Protein AF-A0A0W0DN23-F1 (afdb_monomer)

Nearest PDB structures (foldseek):
  3nfg-assembly2_J  TM=9.792E-01  e=3.163E-21  Nakaseomyces glabratus
  3nff-assembly2_D  TM=9.747E-01  e=4.304E-16  Nakaseomyces glabratus
  4ym7-assembly2_BN  TM=8.766E-01  e=1.720E-12  Saccharomyces cerevisiae
  4ym7-assembly6_FN  TM=8.526E-01  e=1.101E-11  Saccharomyces cerevisiae

Solvent-accessible surface area (backbone atoms only — not comparable to full-atom values): 17771 Å² total; per-residue (Å²): 139,81,90,83,87,89,78,89,84,80,78,81,72,90,67,88,68,84,66,75,76,76,81,71,89,74,76,61,92,91,64,76,85,66,68,79,51,73,91,72,73,70,73,55,79,75,40,97,90,56,82,47,73,44,77,48,64,59,90,87,60,68,70,90,77,56,92,71,80,79,70,70,88,84,48,49,68,49,72,35,79,60,97,92,45,63,26,38,35,35,34,36,44,75,35,86,87,42,47,76,54,84,89,52,76,52,73,40,61,34,91,94,41,44,62,42,73,40,76,44,57,48,95,86,70,42,77,45,69,66,73,39,36,36,42,45,39,83,61,81,85,77,78,81,80,62,58,75,81,67,63,67,76,86,77,73,84,82,76,76,79,86,79,69,92,87,77,67,62,95,94,55,59,53,67,85,72,73,47,76,85,75,80,71,82,76,78,78,67,70,86,86,65,73,85,84,79,83,87,78,89,84,77,87,78,90,85,89,88,88,85,83,92,85,86,85,89,83,91,79,88,89,80,88,87,87,82,88,87,89,88,80,91,87,81,88,83,87,88,80,84,88,133

Radius of gyration: 44.04 Å; Cα contacts (8 Å, |Δi|>4): 173; chains: 1; bounding box: 102×61×115 Å

Secondary structure (DSSP, 8-state):
----------------------------TT------PPP--TTGGGSTT---EEEE--TTS-GGG-S-----SS-SEEEEEETTEEEEEEEGGGSTTTS--TT---EEEETTEEEEEEE-B-TTSPBP--SEEEEEEE---PPPP-HHHH----PPP-PPTT-------TT--TGGGT--S--PPPPPPGGGTSSSS--S-------------------------------------------

Organism: Candida glabrata (NCBI:txid5478)

InterPro domains:
  IPR013240 DNA-directed RNA polymerase I, subunit RPA34 [PF08208] (48-240)
  IPR053263 Eukaryotic RPA34 RNA polymerase subunit [PTHR28155] (17-243)

Structure (mmCIF, N/CA/C/O backbone):
data_AF-A0A0W0DN23-F1
#
_entry.id   AF-A0A0W0DN23-F1
#
loop_
_atom_site.group_PDB
_atom_site.id
_atom_site.type_symbol
_atom_site.label_atom_id
_atom_site.label_alt_id
_atom_site.label_comp_id
_atom_site.label_asym_id
_atom_site.label_entity_id
_atom_site.label_seq_id
_atom_site.pdbx_PDB_ins_code
_atom_site.Cartn_x
_atom_site.Cartn_y
_atom_site.Cartn_z
_atom_site.occupancy
_atom_site.B_iso_or_equiv
_atom_site.auth_seq_id
_atom_site.auth_comp_id
_atom_site.auth_asym_id
_atom_site.auth_atom_id
_atom_site.pdbx_PDB_model_num
ATOM 1 N N . MET A 1 1 ? -67.928 -40.188 7.749 1.00 35.06 1 MET A N 1
ATOM 2 C CA . MET A 1 1 ? -67.901 -39.024 6.829 1.00 35.06 1 MET A CA 1
ATOM 3 C C . MET A 1 1 ? -69.138 -38.188 7.136 1.00 35.06 1 MET A C 1
ATOM 5 O O . MET A 1 1 ? -70.151 -38.804 7.424 1.00 35.06 1 MET A O 1
ATOM 9 N N . SER A 1 2 ? -69.152 -36.856 7.158 1.00 41.12 2 SER A N 1
ATOM 10 C CA . SER A 1 2 ? -68.083 -35.838 7.094 1.00 41.12 2 SER A CA 1
ATOM 11 C C . SER A 1 2 ? -68.673 -34.513 7.612 1.00 41.12 2 SER A C 1
ATOM 13 O O . SER A 1 2 ? -69.850 -34.249 7.385 1.00 41.12 2 SER A O 1
ATOM 15 N N . LYS A 1 3 ? -67.884 -33.697 8.324 1.00 46.41 3 LYS A N 1
ATOM 16 C CA . LYS A 1 3 ? -68.331 -32.410 8.896 1.00 46.41 3 LYS A CA 1
ATOM 17 C C . LYS A 1 3 ? -68.536 -31.353 7.807 1.00 46.41 3 LYS A C 1
ATOM 19 O O . LYS A 1 3 ? -67.681 -31.250 6.932 1.00 46.41 3 LYS A O 1
ATOM 24 N N . ILE A 1 4 ? -69.552 -30.499 7.952 1.00 49.72 4 ILE A N 1
ATOM 25 C CA . ILE A 1 4 ? -69.574 -29.144 7.371 1.00 49.72 4 ILE A CA 1
ATOM 26 C C . ILE A 1 4 ? -70.213 -28.189 8.393 1.00 49.72 4 ILE A C 1
ATOM 28 O O . ILE A 1 4 ? -71.405 -27.911 8.328 1.00 49.72 4 ILE A O 1
ATOM 32 N N . ASP A 1 5 ? -69.408 -27.680 9.327 1.00 47.50 5 ASP A N 1
ATOM 33 C CA . ASP A 1 5 ? -69.749 -26.458 10.063 1.00 47.50 5 ASP A CA 1
ATOM 34 C C . ASP A 1 5 ? -69.286 -25.259 9.230 1.00 47.50 5 ASP A C 1
ATOM 36 O O . ASP A 1 5 ? -68.091 -25.082 8.985 1.00 47.50 5 ASP A O 1
ATOM 40 N N . ARG A 1 6 ? -70.234 -24.431 8.787 1.00 54.75 6 ARG A N 1
ATOM 41 C CA . ARG A 1 6 ? -69.970 -23.114 8.195 1.00 54.75 6 ARG A CA 1
ATOM 42 C C . ARG A 1 6 ? -70.429 -22.042 9.173 1.00 54.75 6 ARG A C 1
ATOM 44 O O . ARG A 1 6 ? -71.612 -21.738 9.202 1.00 54.75 6 ARG A O 1
ATOM 51 N N . LEU A 1 7 ? -69.489 -21.461 9.914 1.00 55.22 7 LEU A N 1
ATOM 52 C CA . LEU A 1 7 ? -69.597 -20.156 10.576 1.00 55.22 7 LEU A CA 1
ATOM 53 C C . LEU A 1 7 ? -68.170 -19.666 10.864 1.00 55.22 7 LEU A C 1
ATOM 55 O O . LEU A 1 7 ? -67.356 -20.402 11.423 1.00 55.22 7 LEU A O 1
ATOM 59 N N . SER A 1 8 ? -67.845 -18.455 10.416 1.00 54.03 8 SER A N 1
ATOM 60 C CA . SER A 1 8 ? -66.513 -17.856 10.530 1.00 54.03 8 SER A CA 1
ATOM 61 C C . SER A 1 8 ? -66.176 -17.503 11.983 1.00 54.03 8 SER A C 1
ATOM 63 O O . SER A 1 8 ? -66.991 -16.927 12.699 1.00 54.03 8 SER A O 1
ATOM 65 N N . LYS A 1 9 ? -64.951 -17.833 12.413 1.00 53.38 9 LYS A N 1
ATOM 66 C CA . LYS A 1 9 ? -64.391 -17.501 13.740 1.00 53.38 9 LYS A CA 1
ATOM 67 C C . LYS A 1 9 ? -63.264 -16.463 13.671 1.00 53.38 9 LYS A C 1
ATOM 69 O O . LYS A 1 9 ? -62.422 -16.402 14.560 1.00 53.38 9 LYS A O 1
ATOM 74 N N . GLU A 1 10 ? -63.241 -15.655 12.620 1.00 49.41 10 GLU A N 1
ATOM 75 C CA . GLU A 1 10 ? -62.288 -14.555 12.499 1.00 49.41 10 GLU A CA 1
ATOM 76 C C . GLU A 1 10 ? -62.898 -13.305 13.126 1.00 49.41 10 GLU A C 1
ATOM 78 O O . GLU A 1 10 ? -63.668 -12.567 12.515 1.00 49.41 10 GLU A O 1
ATOM 83 N N . TYR A 1 11 ? -62.568 -13.122 14.403 1.00 49.88 11 TYR A N 1
ATOM 84 C CA . TYR A 1 11 ? -62.718 -11.853 15.090 1.00 49.88 11 TYR A CA 1
ATOM 85 C C . TYR A 1 11 ? -61.663 -10.914 14.495 1.00 49.88 11 TYR A C 1
ATOM 87 O O . TYR A 1 11 ? -60.483 -11.018 14.834 1.00 49.88 11 TYR A O 1
ATOM 95 N N . VAL A 1 12 ? -62.067 -10.049 13.561 1.00 56.09 12 VAL A N 1
ATOM 96 C CA . VAL A 1 12 ? -61.194 -8.982 13.059 1.00 56.09 12 VAL A CA 1
ATOM 97 C C . VAL A 1 12 ? -61.067 -7.965 14.183 1.00 56.09 12 VAL A C 1
ATOM 99 O O . VAL A 1 12 ? -61.920 -7.105 14.375 1.00 56.09 12 VAL A O 1
ATOM 102 N N . SER A 1 13 ? -60.033 -8.147 14.998 1.00 42.28 13 SER A N 1
ATOM 103 C CA . SER A 1 13 ? -59.628 -7.145 15.966 1.00 42.28 13 SER A CA 1
ATOM 104 C C . SER A 1 13 ? -58.878 -6.072 15.192 1.00 42.28 13 SER A C 1
ATOM 106 O O . SER A 1 13 ? -57.704 -6.269 14.879 1.00 42.28 13 SER A O 1
ATOM 108 N N . ASP A 1 14 ? -59.543 -4.951 14.911 1.00 46.16 14 ASP A N 1
ATOM 109 C CA . ASP A 1 14 ? -58.887 -3.691 14.548 1.00 46.16 14 ASP A CA 1
ATOM 110 C C . ASP A 1 14 ? -58.107 -3.196 15.776 1.00 46.16 14 ASP A C 1
ATOM 112 O O . ASP A 1 14 ? -58.526 -2.318 16.527 1.00 46.16 14 ASP A O 1
ATOM 116 N N . SER A 1 15 ? -56.995 -3.877 16.048 1.00 46.56 15 SER A N 1
ATOM 117 C CA . SER A 1 15 ? -56.034 -3.496 17.063 1.00 46.56 15 SER A CA 1
ATOM 118 C C . SER A 1 15 ? -55.026 -2.588 16.385 1.00 46.56 15 SER A C 1
ATOM 120 O O . SER A 1 15 ? -54.074 -3.079 15.776 1.00 46.56 15 SER A O 1
ATOM 122 N N . ASP A 1 16 ? -55.221 -1.277 16.536 1.00 52.69 16 ASP A N 1
ATOM 123 C CA . ASP A 1 16 ? -54.142 -0.291 16.444 1.00 52.69 16 ASP A CA 1
ATOM 124 C C . ASP A 1 16 ? -53.122 -0.607 17.553 1.00 52.69 16 ASP A C 1
ATOM 126 O O . ASP A 1 16 ? -53.091 0.004 18.622 1.00 52.69 16 ASP A O 1
ATOM 130 N N . SER A 1 17 ? -52.321 -1.648 17.323 1.00 48.00 17 SER A N 1
ATOM 131 C CA . SER A 1 17 ? -51.094 -1.876 18.067 1.00 48.00 17 SER A CA 1
ATOM 132 C C . SER A 1 17 ? -50.043 -0.996 17.416 1.00 48.00 17 SER A C 1
ATOM 134 O O . SER A 1 17 ? -49.426 -1.381 16.421 1.00 48.00 17 SER A O 1
ATOM 136 N N . ASP A 1 18 ? -49.840 0.181 18.004 1.00 53.66 18 ASP A N 1
ATOM 137 C CA . ASP A 1 18 ? -48.632 0.997 17.849 1.00 53.66 18 ASP A CA 1
ATOM 138 C C . ASP A 1 18 ? -47.438 0.255 18.506 1.00 53.66 18 ASP A C 1
ATOM 140 O O . ASP A 1 18 ? -46.729 0.757 19.380 1.00 53.66 18 ASP A O 1
ATOM 144 N N . ASP A 1 19 ? -47.238 -1.009 18.112 1.00 53.78 19 ASP A N 1
ATOM 145 C CA . ASP A 1 19 ? -46.002 -1.742 18.319 1.00 53.78 19 ASP A CA 1
ATOM 146 C C . ASP A 1 19 ? -44.949 -1.011 17.490 1.00 53.78 19 ASP A C 1
ATOM 148 O O . ASP A 1 19 ? -44.773 -1.286 16.299 1.00 53.78 19 ASP A O 1
ATOM 152 N N . GLU A 1 20 ? -44.248 -0.064 18.123 1.00 61.12 20 GLU A N 1
ATOM 153 C CA . GLU A 1 20 ? -43.002 0.483 17.602 1.00 61.12 20 GLU A CA 1
ATOM 154 C C . GLU A 1 20 ? -42.119 -0.699 17.202 1.00 61.12 20 GLU A C 1
ATOM 156 O O . GLU A 1 20 ? -41.527 -1.382 18.044 1.00 61.12 20 GLU A O 1
ATOM 161 N N . VAL A 1 21 ? -42.052 -0.973 15.896 1.00 63.88 21 VAL A N 1
ATOM 162 C CA . VAL A 1 21 ? -41.294 -2.099 15.363 1.00 63.88 21 VAL A CA 1
ATOM 163 C C . VAL A 1 21 ? -39.820 -1.742 15.509 1.00 63.88 21 VAL A C 1
ATOM 165 O O . VAL A 1 21 ? -39.201 -1.210 14.588 1.00 63.88 21 VAL A O 1
ATOM 168 N N . VAL A 1 22 ? -39.259 -1.982 16.700 1.00 65.62 22 VAL A N 1
ATOM 169 C CA . VAL A 1 22 ? -37.866 -1.677 17.030 1.00 65.62 22 VAL A CA 1
ATOM 170 C C . VAL A 1 22 ? -36.998 -2.495 16.088 1.00 65.62 22 VAL A C 1
ATOM 172 O O . VAL A 1 22 ? -36.746 -3.682 16.317 1.00 65.62 22 VAL A O 1
ATOM 175 N N . ALA A 1 23 ? -36.581 -1.854 14.996 1.00 78.56 23 ALA A N 1
ATOM 176 C CA . ALA A 1 23 ? -35.893 -2.470 13.879 1.00 78.56 23 ALA A CA 1
ATOM 177 C C . ALA A 1 23 ? -34.512 -2.948 14.336 1.00 78.56 23 ALA A C 1
ATOM 179 O O . ALA A 1 23 ? -33.511 -2.231 14.282 1.00 78.56 23 ALA A O 1
ATOM 180 N N . LYS A 1 24 ? -34.464 -4.182 14.842 1.00 88.75 24 LYS A N 1
ATOM 181 C CA . LYS A 1 24 ? -33.229 -4.831 15.272 1.00 88.75 24 LYS A CA 1
ATOM 182 C C . LYS A 1 24 ? -32.345 -5.014 14.049 1.00 88.75 24 LYS A C 1
ATOM 184 O O . LYS A 1 24 ? -32.753 -5.657 13.085 1.00 88.75 24 LYS A O 1
ATOM 189 N N . TYR A 1 25 ? -31.130 -4.479 14.120 1.00 92.25 25 TYR A N 1
ATOM 190 C CA . TYR A 1 25 ? -30.123 -4.663 13.084 1.00 92.25 25 TYR A CA 1
ATOM 191 C C . TYR A 1 25 ? -29.949 -6.152 12.752 1.00 92.25 25 TYR A C 1
ATOM 193 O O . TYR A 1 25 ? -29.715 -6.971 13.644 1.00 92.25 25 TYR A O 1
ATOM 201 N N . GLN A 1 26 ? -30.039 -6.477 11.464 1.00 93.56 26 GLN A N 1
ATOM 202 C CA . GLN A 1 26 ? -29.704 -7.781 10.905 1.00 93.56 26 GLN A CA 1
ATOM 203 C C . GLN A 1 26 ? -28.636 -7.573 9.825 1.00 93.56 26 GLN A C 1
ATOM 205 O O . GLN A 1 26 ? -28.843 -6.744 8.934 1.00 93.56 26 GLN A O 1
ATOM 210 N N . PRO A 1 27 ? -27.492 -8.276 9.888 1.00 94.88 27 PRO A N 1
ATOM 211 C CA . PRO A 1 27 ? -26.519 -8.263 8.804 1.00 94.88 27 PRO A CA 1
ATOM 212 C C . PRO A 1 27 ? -27.039 -9.069 7.595 1.00 94.88 27 PRO A C 1
ATOM 214 O O . PRO A 1 27 ? -27.995 -9.838 7.734 1.00 94.88 27 PRO A O 1
ATOM 217 N N . PRO A 1 28 ? -26.403 -8.951 6.414 1.00 96.62 28 PRO A N 1
ATOM 218 C CA . PRO A 1 28 ? -26.633 -9.875 5.304 1.00 96.62 28 PRO A CA 1
ATOM 219 C C . PRO A 1 28 ? -26.383 -11.336 5.720 1.00 96.62 28 PRO A C 1
ATOM 221 O O . PRO A 1 28 ? -25.595 -11.609 6.626 1.00 96.62 28 PRO A O 1
ATOM 224 N N . SER A 1 29 ? -27.068 -12.283 5.075 1.00 95.62 29 SER A N 1
ATOM 225 C CA . SER A 1 29 ? -27.168 -13.681 5.532 1.00 95.62 29 SER A CA 1
ATOM 226 C C . SER A 1 29 ? -25.852 -14.469 5.523 1.00 95.62 29 SER A C 1
ATOM 228 O O . SER A 1 29 ? -25.727 -15.460 6.242 1.00 95.62 29 SER A O 1
ATOM 230 N N . ASP A 1 30 ? -24.877 -14.038 4.730 1.00 96.75 30 ASP A N 1
ATOM 231 C CA . ASP A 1 30 ? -23.526 -14.587 4.619 1.00 96.75 30 ASP A CA 1
ATOM 232 C C . ASP A 1 30 ? -22.528 -13.983 5.631 1.00 96.75 30 ASP A C 1
ATOM 234 O O . ASP A 1 30 ? -21.443 -14.532 5.841 1.00 96.75 30 ASP A O 1
ATOM 238 N N . TYR A 1 31 ? -22.898 -12.901 6.326 1.00 96.12 31 TYR A N 1
ATOM 239 C CA . TYR A 1 31 ? -22.049 -12.242 7.319 1.00 96.12 31 TYR A CA 1
ATOM 240 C C . TYR A 1 31 ? -22.242 -12.836 8.719 1.00 96.12 31 TYR A C 1
ATOM 242 O O . TYR A 1 31 ? -23.339 -12.876 9.275 1.00 96.12 31 TYR A O 1
ATOM 250 N N . LYS A 1 32 ? -21.131 -13.230 9.351 1.00 95.50 32 LYS A N 1
ATOM 251 C CA . LYS A 1 32 ? -21.107 -13.775 10.715 1.00 95.50 32 LYS A CA 1
ATOM 252 C C . LYS A 1 32 ? -20.402 -12.828 11.683 1.00 95.50 32 LYS A C 1
ATOM 254 O O . LYS A 1 32 ? -19.292 -12.373 11.427 1.00 95.50 32 LYS A O 1
ATOM 259 N N . GLN A 1 33 ? -21.017 -12.588 12.840 1.00 94.00 33 GLN A N 1
ATOM 260 C CA . GLN A 1 33 ? -20.447 -11.754 13.899 1.00 94.00 33 GLN A CA 1
ATOM 261 C C . GLN A 1 33 ? -19.152 -12.352 14.486 1.00 94.00 33 GLN A C 1
ATOM 263 O O . GLN A 1 33 ? -19.114 -13.512 14.908 1.00 94.00 33 GLN A O 1
ATOM 268 N N . CYS A 1 34 ? -18.105 -11.530 14.581 1.00 93.81 34 CYS A N 1
ATOM 269 C CA . CYS A 1 34 ? -16.818 -11.885 15.183 1.00 93.81 34 CYS A CA 1
ATOM 270 C C . CYS A 1 34 ? -16.891 -11.892 16.721 1.00 93.81 34 CYS A C 1
ATOM 272 O O . CYS A 1 34 ? -16.665 -10.873 17.367 1.00 93.81 34 CYS A O 1
ATOM 274 N N . LYS A 1 35 ? -17.174 -13.056 17.319 1.00 92.62 35 LYS A N 1
ATOM 275 C CA . LYS A 1 35 ? -17.359 -13.209 18.780 1.00 92.62 35 LYS A CA 1
ATOM 276 C C . LYS A 1 35 ? -16.073 -13.262 19.617 1.00 92.62 35 LYS A C 1
ATOM 278 O O . LYS A 1 35 ? -16.135 -13.207 20.842 1.00 92.62 35 LYS A O 1
ATOM 283 N N . HIS A 1 36 ? -14.917 -13.407 18.971 1.00 92.06 36 HIS A N 1
ATOM 284 C CA . HIS A 1 36 ? -13.629 -13.658 19.626 1.00 92.06 36 HIS A CA 1
ATOM 285 C C . HIS A 1 36 ? -12.569 -12.652 19.161 1.00 92.06 36 HIS A C 1
ATOM 287 O O . HIS A 1 36 ? -11.590 -13.014 18.507 1.00 92.06 36 HIS A O 1
ATOM 293 N N . LEU A 1 37 ? -12.774 -11.368 19.468 1.00 93.56 37 LEU A N 1
ATOM 294 C CA . LEU A 1 37 ? -11.790 -10.330 19.161 1.00 93.56 37 LEU A CA 1
ATOM 295 C C . LEU A 1 37 ? -10.568 -10.476 20.085 1.00 93.56 37 LEU A C 1
ATOM 297 O O . LEU A 1 37 ? -10.695 -10.447 21.313 1.00 93.56 37 LEU A O 1
ATOM 301 N N . LYS A 1 38 ? -9.376 -10.623 19.493 1.00 93.19 38 LYS A N 1
ATOM 302 C CA . LYS A 1 38 ? -8.098 -10.663 20.226 1.00 93.19 38 LYS A CA 1
ATOM 303 C C . LYS A 1 38 ? -7.844 -9.325 20.927 1.00 93.19 38 LYS A C 1
ATOM 305 O O . LYS A 1 38 ? -8.225 -8.278 20.417 1.00 93.19 38 LYS A O 1
ATOM 310 N N . SER A 1 39 ? -7.189 -9.347 22.086 1.00 91.62 39 SER A N 1
ATOM 311 C CA . SER A 1 39 ? -6.829 -8.138 22.837 1.00 91.62 39 SER A CA 1
ATOM 312 C C . SER A 1 39 ? -5.834 -7.248 22.084 1.00 91.62 39 SER A C 1
ATOM 314 O O . SER A 1 39 ? -4.876 -7.751 21.504 1.00 91.62 39 SER A O 1
ATOM 316 N N . PHE A 1 40 ? -6.022 -5.932 22.190 1.00 91.75 40 PHE A N 1
ATOM 317 C CA . PHE A 1 40 ? -5.067 -4.906 21.767 1.00 91.75 40 PHE A CA 1
ATOM 318 C C . PHE A 1 40 ? -4.565 -4.150 23.015 1.00 91.75 40 PHE A C 1
ATOM 320 O O . PHE A 1 40 ? -5.393 -3.851 23.880 1.00 91.75 40 PHE A O 1
ATOM 327 N N . PRO A 1 41 ? -3.261 -3.848 23.158 1.00 89.38 41 PRO A N 1
ATOM 328 C CA . PRO A 1 41 ? -2.698 -3.282 24.387 1.00 89.38 41 PRO A CA 1
ATOM 329 C C . PRO A 1 41 ? -2.943 -1.762 24.504 1.00 89.38 41 PRO A C 1
ATOM 331 O O . PRO A 1 41 ? -2.053 -0.938 24.315 1.00 89.38 41 PRO A O 1
ATOM 334 N N . VAL A 1 42 ? -4.174 -1.376 24.857 1.00 85.94 42 VAL A N 1
ATOM 335 C CA . VAL A 1 42 ? -4.642 0.031 24.932 1.00 85.94 42 VAL A CA 1
ATOM 336 C C . VAL A 1 42 ? -3.820 0.912 25.890 1.00 85.94 42 VAL A C 1
ATOM 338 O O . VAL A 1 42 ? -3.801 2.133 25.749 1.00 85.94 42 VAL A O 1
ATOM 341 N N . SER A 1 43 ? -3.157 0.319 26.885 1.00 84.75 43 SER A N 1
ATOM 342 C CA . SER A 1 43 ? -2.278 1.023 27.827 1.00 84.75 43 SER A CA 1
ATOM 343 C C . SER A 1 43 ? -1.022 1.590 27.167 1.00 84.75 43 SER A C 1
ATOM 345 O O . SER A 1 43 ? -0.568 2.662 27.554 1.00 84.75 43 SER A O 1
ATOM 347 N N . GLU A 1 44 ? -0.475 0.891 26.174 1.00 87.75 44 GLU A N 1
ATOM 348 C CA . GLU A 1 44 ? 0.785 1.249 25.514 1.00 87.75 44 GLU A CA 1
ATOM 349 C C . GLU A 1 44 ? 0.653 2.478 24.620 1.00 87.75 44 GLU A C 1
ATOM 351 O O . GLU A 1 44 ? 1.566 3.287 24.527 1.00 87.75 44 GLU A O 1
ATOM 356 N N . LEU A 1 45 ? -0.532 2.639 24.041 1.00 84.69 45 LEU A N 1
ATOM 357 C CA . LEU A 1 45 ? -0.921 3.724 23.149 1.00 84.69 45 LEU A CA 1
ATOM 358 C C . LEU A 1 45 ? -1.097 5.079 23.878 1.00 84.69 45 LEU A C 1
ATOM 360 O O . LEU A 1 45 ? -1.394 6.096 23.263 1.00 84.69 45 LEU A O 1
ATOM 364 N N . LYS A 1 46 ? -0.942 5.098 25.210 1.00 78.38 46 LYS A N 1
ATOM 365 C CA . LYS A 1 46 ? -1.065 6.289 26.072 1.00 78.38 46 LYS A CA 1
ATOM 366 C C . LYS A 1 46 ? 0.268 6.745 26.674 1.00 78.38 46 LYS A C 1
ATOM 368 O O . LYS A 1 46 ? 0.242 7.545 27.610 1.00 78.38 46 LYS A O 1
ATOM 373 N N . GLY A 1 47 ? 1.389 6.175 26.232 1.00 78.19 47 GLY A N 1
ATOM 374 C CA . GLY A 1 47 ? 2.729 6.534 26.690 1.00 78.19 47 GLY A CA 1
ATOM 375 C C . GLY A 1 47 ? 3.530 7.203 25.579 1.00 78.19 47 GLY A C 1
ATOM 376 O O . GLY A 1 47 ? 3.503 6.741 24.446 1.00 78.19 47 GLY A O 1
ATOM 377 N N . ASP A 1 48 ? 4.285 8.241 25.928 1.00 80.44 48 ASP A N 1
ATOM 378 C CA . ASP A 1 48 ? 4.964 9.127 24.967 1.00 80.44 48 ASP A CA 1
ATOM 379 C C . ASP A 1 48 ? 6.137 8.460 24.211 1.00 80.44 48 ASP A C 1
ATOM 381 O O . ASP A 1 48 ? 6.644 9.001 23.236 1.00 80.44 48 ASP A O 1
ATOM 385 N N . ASN A 1 49 ? 6.557 7.261 24.636 1.00 89.88 49 ASN A N 1
ATOM 386 C CA . ASN A 1 49 ? 7.665 6.493 24.049 1.00 89.88 49 ASN A CA 1
ATOM 387 C C . ASN A 1 49 ? 7.214 5.433 23.017 1.00 89.88 49 ASN A C 1
ATOM 389 O O . ASN A 1 49 ? 7.971 4.501 22.732 1.00 89.88 49 ASN A O 1
ATOM 393 N N . LYS A 1 50 ? 5.975 5.494 22.512 1.00 91.88 50 LYS A N 1
ATOM 394 C CA . LYS A 1 50 ? 5.445 4.537 21.526 1.00 91.88 50 LYS A CA 1
ATOM 395 C C . LYS A 1 50 ? 4.676 5.254 20.420 1.00 91.88 50 LYS A C 1
ATOM 397 O O . LYS A 1 50 ? 3.867 6.125 20.704 1.00 91.88 50 LYS A O 1
ATOM 402 N N . GLU A 1 51 ? 4.902 4.824 19.182 1.00 92.50 51 GLU A N 1
ATOM 403 C CA . GLU A 1 51 ? 4.203 5.316 17.991 1.00 92.50 51 GLU A CA 1
ATOM 404 C C . GLU A 1 51 ? 3.152 4.289 17.515 1.00 92.50 51 GLU A C 1
ATOM 406 O O . GLU A 1 51 ? 3.374 3.074 17.563 1.00 92.50 51 GLU A O 1
ATOM 411 N N . LEU A 1 52 ? 2.008 4.768 17.023 1.00 94.00 52 LEU A N 1
ATOM 412 C CA . LEU A 1 52 ? 0.959 3.988 16.370 1.00 94.00 52 LEU A CA 1
ATOM 413 C C . LEU A 1 52 ? 1.089 4.099 14.846 1.00 94.00 52 LEU A C 1
ATOM 415 O O . LEU A 1 52 ? 0.855 5.159 14.265 1.00 94.00 52 LEU A O 1
ATOM 419 N N . TRP A 1 53 ? 1.405 2.988 14.180 1.00 95.94 53 TRP A N 1
ATOM 420 C CA . TRP A 1 53 ? 1.588 2.954 12.725 1.00 95.94 53 TRP A CA 1
ATOM 421 C C . TRP A 1 53 ? 0.417 2.294 11.991 1.00 95.94 53 TRP A C 1
ATOM 423 O O . TRP A 1 53 ? -0.150 1.303 12.456 1.00 95.94 53 TRP A O 1
ATOM 433 N N . LEU A 1 54 ? 0.116 2.796 10.792 1.00 96.50 54 LEU A N 1
ATOM 434 C CA . LEU A 1 54 ? -0.755 2.145 9.812 1.00 96.50 54 LEU A CA 1
ATOM 435 C C . LEU A 1 54 ? 0.060 1.763 8.573 1.00 96.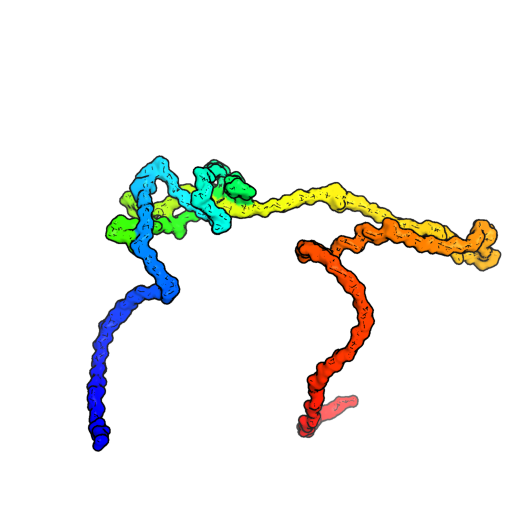50 54 LEU A C 1
ATOM 437 O O . LEU A 1 54 ? 0.656 2.625 7.932 1.00 96.50 54 LEU A O 1
ATOM 441 N N . LEU A 1 55 ? 0.064 0.479 8.212 1.00 96.00 55 LEU A N 1
ATOM 442 C CA . LEU A 1 55 ? 0.784 -0.021 7.042 1.00 96.00 55 LEU A CA 1
ATOM 443 C C . LEU A 1 55 ? -0.199 -0.585 6.014 1.00 96.00 55 LEU A C 1
ATOM 445 O O . LEU A 1 55 ? -0.873 -1.585 6.262 1.00 96.00 55 LEU A O 1
ATOM 449 N N . LYS A 1 56 ? -0.244 0.029 4.831 1.00 96.25 56 LYS A N 1
ATOM 450 C CA . LYS A 1 56 ? -0.878 -0.539 3.639 1.00 96.25 56 LYS A CA 1
ATOM 451 C C . LYS A 1 56 ? 0.154 -1.405 2.923 1.00 96.25 56 LYS A C 1
ATOM 453 O O . LYS A 1 56 ? 1.152 -0.885 2.431 1.00 96.25 56 LYS A O 1
ATOM 458 N N . VAL A 1 57 ? -0.089 -2.712 2.860 1.00 94.62 57 VAL A N 1
ATOM 459 C CA . VAL A 1 57 ? 0.849 -3.704 2.305 1.00 94.62 57 VAL A CA 1
ATOM 460 C C . VAL A 1 57 ? 0.150 -4.544 1.225 1.00 94.62 57 VAL A C 1
ATOM 462 O O . VAL A 1 57 ? -1.043 -4.825 1.375 1.00 94.62 57 VAL A O 1
ATOM 465 N N . PRO A 1 58 ? 0.831 -4.951 0.134 1.00 93.94 58 PRO A N 1
ATOM 466 C CA . PRO A 1 58 ? 0.252 -5.848 -0.863 1.00 93.94 58 PRO A CA 1
ATOM 467 C C . PRO A 1 58 ? -0.161 -7.196 -0.252 1.00 93.94 58 PRO A C 1
ATOM 469 O O . PRO A 1 58 ? 0.602 -7.822 0.481 1.00 93.94 58 PRO A O 1
ATOM 472 N N . ALA A 1 59 ? -1.362 -7.674 -0.590 1.00 92.94 59 ALA A N 1
ATOM 473 C CA . ALA A 1 59 ? -1.950 -8.889 -0.009 1.00 92.94 59 ALA A CA 1
ATOM 474 C C . ALA A 1 59 ? -1.222 -10.200 -0.382 1.00 92.94 59 ALA A C 1
ATOM 476 O O . ALA A 1 59 ? -1.556 -11.259 0.141 1.00 92.94 59 ALA A O 1
ATOM 477 N N . ASN A 1 60 ? -0.246 -10.141 -1.293 1.00 90.12 60 ASN A N 1
ATOM 478 C CA . ASN A 1 60 ? 0.602 -11.267 -1.684 1.00 90.12 60 ASN A CA 1
ATOM 479 C C . ASN A 1 60 ? 1.867 -11.416 -0.809 1.00 90.12 60 ASN A C 1
ATOM 481 O O . ASN A 1 60 ? 2.645 -12.340 -1.045 1.00 90.12 60 ASN A O 1
ATOM 485 N N . ILE A 1 61 ? 2.079 -10.536 0.179 1.00 90.06 61 ILE A N 1
ATOM 486 C CA . ILE A 1 61 ? 3.170 -10.630 1.158 1.00 90.06 61 ILE A CA 1
ATOM 487 C C . ILE A 1 61 ? 2.653 -11.304 2.434 1.00 90.06 61 ILE A C 1
ATOM 489 O O . ILE A 1 61 ? 1.754 -10.788 3.099 1.00 90.06 61 ILE A O 1
ATOM 493 N N . ASP A 1 62 ? 3.255 -12.432 2.815 1.00 90.94 62 ASP A N 1
ATOM 494 C CA . ASP A 1 62 ? 2.974 -13.075 4.101 1.00 90.94 62 ASP A CA 1
ATOM 495 C C . ASP A 1 62 ? 3.739 -12.378 5.237 1.00 90.94 62 ASP A C 1
ATOM 497 O O . ASP A 1 62 ? 4.937 -12.589 5.445 1.00 90.94 62 ASP A O 1
ATOM 501 N N . ILE A 1 63 ? 3.019 -11.553 5.998 1.00 92.00 63 ILE A N 1
ATOM 502 C CA . ILE A 1 63 ? 3.559 -10.811 7.144 1.00 92.00 63 ILE A CA 1
ATOM 503 C C . ILE A 1 63 ? 4.045 -11.748 8.263 1.00 92.00 63 ILE A C 1
ATOM 505 O O . ILE A 1 63 ? 4.930 -11.373 9.026 1.00 92.00 63 ILE A O 1
ATOM 509 N N . SER A 1 64 ? 3.521 -12.976 8.362 1.00 91.94 64 SER A N 1
ATOM 510 C CA . SER A 1 64 ? 3.890 -13.909 9.436 1.00 91.94 64 SER A CA 1
ATOM 511 C C . SER A 1 64 ? 5.298 -14.499 9.287 1.00 91.94 64 SER A C 1
ATOM 513 O O . SER A 1 64 ? 5.886 -14.930 10.277 1.00 91.94 64 SER A O 1
ATOM 515 N N . GLN A 1 65 ? 5.858 -14.478 8.072 1.00 90.75 65 GLN A N 1
ATOM 516 C CA . GLN A 1 65 ? 7.207 -14.973 7.771 1.00 90.75 65 GLN A CA 1
ATOM 517 C C . GLN A 1 65 ? 8.285 -13.881 7.898 1.00 90.75 65 GLN A C 1
ATOM 519 O O . GLN A 1 65 ? 9.481 -14.181 7.898 1.00 90.75 65 GLN A O 1
ATOM 524 N N . LEU A 1 66 ? 7.888 -12.609 8.013 1.00 88.56 66 LEU A N 1
ATOM 525 C CA . LEU A 1 66 ? 8.810 -11.478 8.092 1.00 88.56 66 LEU A CA 1
ATOM 526 C C . LEU A 1 66 ? 9.370 -11.315 9.511 1.00 88.56 66 LEU A C 1
ATOM 528 O O . LEU A 1 66 ? 8.669 -10.931 10.443 1.00 88.56 66 LEU A O 1
ATOM 532 N N . LYS A 1 67 ? 10.677 -11.558 9.664 1.00 89.50 67 LYS A N 1
ATOM 533 C CA . LYS A 1 67 ? 11.406 -11.357 10.930 1.00 89.50 67 LYS A CA 1
ATOM 534 C C . LYS A 1 67 ? 11.689 -9.880 11.243 1.00 89.50 67 LYS A C 1
ATOM 536 O O . LYS A 1 67 ? 11.871 -9.522 12.403 1.00 89.50 67 LYS A O 1
ATOM 541 N N . SER A 1 68 ? 11.771 -9.037 10.218 1.00 89.31 68 SER A N 1
ATOM 542 C CA . SER A 1 68 ? 12.161 -7.629 10.320 1.00 89.31 68 SER A CA 1
ATOM 543 C C . SER A 1 68 ? 11.478 -6.799 9.241 1.00 89.31 68 SER A C 1
ATOM 545 O O . SER A 1 68 ? 11.333 -7.262 8.111 1.00 89.31 68 SER A O 1
ATOM 547 N N . LEU A 1 69 ? 11.138 -5.556 9.577 1.00 90.19 69 LEU A N 1
ATOM 548 C CA . LEU A 1 69 ? 10.675 -4.534 8.641 1.00 90.19 69 LEU A CA 1
ATOM 549 C C . LEU A 1 69 ? 11.735 -3.420 8.593 1.00 90.19 69 LEU A C 1
ATOM 551 O O . LEU A 1 69 ? 11.689 -2.523 9.434 1.00 90.19 69 LEU A O 1
ATOM 555 N N . PRO A 1 70 ? 12.725 -3.491 7.681 1.00 89.69 70 PRO A N 1
ATOM 556 C CA . PRO A 1 70 ? 13.774 -2.481 7.562 1.00 89.69 70 PRO A CA 1
ATOM 557 C C . PRO A 1 70 ? 13.233 -1.252 6.817 1.00 89.69 70 PRO A C 1
ATOM 559 O O . PRO A 1 70 ? 13.562 -1.008 5.660 1.00 89.69 70 PRO A O 1
ATOM 562 N N . LEU A 1 71 ? 12.334 -0.520 7.477 1.00 91.00 71 LEU A N 1
ATOM 563 C CA . LEU A 1 71 ? 11.781 0.737 6.985 1.00 91.00 71 LEU A CA 1
ATOM 564 C C . LEU A 1 71 ? 12.695 1.892 7.397 1.00 91.00 71 LEU A C 1
ATOM 566 O O . LEU A 1 71 ? 13.060 2.010 8.565 1.00 91.00 71 LEU A O 1
ATOM 570 N N . ASP A 1 72 ? 13.024 2.750 6.438 1.00 90.94 72 ASP A N 1
ATOM 571 C CA . ASP A 1 72 ? 13.586 4.069 6.711 1.00 90.94 72 ASP A CA 1
ATOM 572 C C . ASP A 1 72 ? 12.450 4.981 7.206 1.00 90.94 72 ASP A C 1
ATOM 574 O O . ASP A 1 72 ? 11.458 5.172 6.499 1.00 90.94 72 ASP A O 1
ATOM 578 N N . THR A 1 73 ? 12.565 5.472 8.442 1.00 90.12 73 THR A N 1
ATOM 579 C CA . THR A 1 73 ? 11.567 6.329 9.107 1.00 90.12 73 THR A CA 1
ATOM 580 C C . THR A 1 73 ? 11.720 7.810 8.778 1.00 90.12 73 THR A C 1
ATOM 582 O O . THR A 1 73 ? 10.822 8.601 9.082 1.00 90.12 73 THR A O 1
ATOM 585 N N . ASP A 1 74 ? 12.849 8.197 8.193 1.00 89.75 74 ASP A N 1
ATOM 586 C CA . ASP A 1 74 ? 13.209 9.593 7.965 1.00 89.75 74 ASP A CA 1
ATOM 587 C C . ASP A 1 74 ? 13.011 9.948 6.481 1.00 89.75 74 ASP A C 1
ATOM 589 O O . ASP A 1 74 ? 12.602 11.062 6.138 1.00 89.75 74 ASP A O 1
ATOM 593 N N . ALA A 1 75 ? 13.201 8.975 5.584 1.00 90.06 75 ALA A N 1
ATOM 594 C CA . ALA A 1 75 ? 12.871 9.104 4.171 1.00 90.06 75 ALA A CA 1
ATOM 595 C C . ALA A 1 75 ? 11.353 9.122 3.910 1.00 90.06 75 ALA A C 1
ATOM 597 O O . ALA A 1 75 ? 10.605 8.221 4.283 1.00 90.06 75 ALA A O 1
ATOM 598 N N . THR A 1 76 ? 10.897 10.116 3.142 1.00 90.88 76 THR A N 1
ATOM 599 C CA . THR A 1 76 ? 9.506 10.158 2.644 1.00 90.88 76 THR A CA 1
ATOM 600 C C . THR A 1 76 ? 9.245 9.092 1.578 1.00 90.88 76 THR A C 1
ATOM 602 O O . THR A 1 76 ? 8.156 8.524 1.531 1.00 90.88 76 THR A O 1
ATOM 605 N N . VAL A 1 77 ? 10.238 8.809 0.730 1.00 91.94 77 VAL A N 1
ATOM 606 C CA . VAL A 1 77 ? 10.196 7.761 -0.298 1.00 91.94 77 VAL A CA 1
ATOM 607 C C . VAL A 1 77 ? 11.449 6.910 -0.157 1.00 91.94 77 VAL A C 1
ATOM 609 O O . VAL A 1 77 ? 12.558 7.436 -0.223 1.00 91.94 77 VAL A O 1
ATOM 612 N N . SER A 1 78 ? 11.274 5.605 0.018 1.00 93.25 78 SER A N 1
ATOM 613 C CA . SER A 1 78 ? 12.365 4.640 0.162 1.00 93.25 78 SER A CA 1
ATOM 614 C C . SER A 1 78 ? 12.010 3.307 -0.506 1.00 93.25 78 SER A C 1
ATOM 616 O O . SER A 1 78 ? 10.927 3.137 -1.072 1.00 93.25 78 SER A O 1
ATOM 618 N N . THR A 1 79 ? 12.937 2.353 -0.486 1.00 92.12 79 THR A N 1
ATOM 619 C CA . THR A 1 79 ? 12.716 0.990 -0.986 1.00 92.12 79 THR A CA 1
ATOM 620 C C . THR A 1 79 ? 13.011 -0.018 0.109 1.00 92.12 79 THR A C 1
ATOM 622 O O . THR A 1 79 ? 14.044 0.087 0.766 1.00 92.12 79 THR A O 1
ATOM 625 N N . VAL A 1 80 ? 12.146 -1.019 0.261 1.00 92.69 80 VAL A N 1
ATOM 626 C CA . VAL A 1 80 ? 12.306 -2.107 1.230 1.00 92.69 80 VAL A CA 1
ATOM 627 C C . VAL A 1 80 ? 12.398 -3.449 0.506 1.00 92.69 80 VAL A C 1
ATOM 629 O O . VAL A 1 80 ? 11.588 -3.749 -0.375 1.00 92.69 80 VAL A O 1
ATOM 632 N N . GLU A 1 81 ? 13.376 -4.268 0.886 1.00 90.00 81 GLU A N 1
ATOM 633 C CA . GLU A 1 81 ? 13.455 -5.663 0.456 1.00 90.00 81 GLU A CA 1
ATOM 634 C C . GLU A 1 81 ? 12.667 -6.536 1.442 1.00 90.00 81 GLU A C 1
ATOM 636 O O . GLU A 1 81 ? 12.959 -6.568 2.639 1.00 90.00 81 GLU A O 1
ATOM 641 N N . LEU A 1 82 ? 11.640 -7.232 0.947 1.00 86.69 82 LEU A N 1
ATOM 642 C CA . LEU A 1 82 ? 10.810 -8.141 1.741 1.00 86.69 82 LEU A CA 1
ATOM 643 C C . LEU A 1 82 ? 10.833 -9.524 1.079 1.00 86.69 82 LEU A C 1
ATOM 645 O O . LEU A 1 82 ? 10.272 -9.740 0.001 1.00 86.69 82 LEU A O 1
ATOM 649 N N . GLY A 1 83 ? 11.522 -10.470 1.720 1.00 83.50 83 GLY A N 1
ATOM 650 C CA . GLY A 1 83 ? 11.761 -11.809 1.180 1.00 83.50 83 GLY A CA 1
ATOM 651 C C . GLY A 1 83 ? 12.803 -11.801 0.058 1.00 83.50 83 GLY A C 1
ATOM 652 O O . GLY A 1 83 ? 13.996 -11.858 0.326 1.00 83.50 83 GLY A O 1
ATOM 653 N N . SER A 1 84 ? 12.350 -11.774 -1.197 1.00 83.88 84 SER A N 1
ATOM 654 C CA . SER A 1 84 ? 13.216 -11.747 -2.397 1.00 83.88 84 SER A CA 1
ATOM 655 C C . SER A 1 84 ? 12.712 -10.756 -3.452 1.00 83.88 84 SER A C 1
ATOM 657 O O . SER A 1 84 ? 12.957 -10.914 -4.649 1.00 83.88 84 SER A O 1
ATOM 659 N N . LYS A 1 85 ? 11.922 -9.769 -3.020 1.00 87.88 85 LYS A N 1
ATOM 660 C CA . LYS A 1 85 ? 11.328 -8.732 -3.863 1.00 87.88 85 LYS A CA 1
ATOM 661 C C . LYS A 1 85 ? 11.569 -7.366 -3.232 1.00 87.88 85 LYS A C 1
ATOM 663 O O . LYS A 1 85 ? 11.461 -7.213 -2.016 1.00 87.88 85 LYS A O 1
ATOM 668 N N . ASN A 1 86 ? 11.823 -6.381 -4.086 1.00 90.88 86 ASN A N 1
ATOM 669 C CA . ASN A 1 86 ? 11.878 -4.978 -3.701 1.00 90.88 86 ASN A CA 1
ATOM 670 C C . ASN A 1 86 ? 10.497 -4.335 -3.843 1.00 90.88 86 ASN A C 1
ATOM 672 O O . ASN A 1 86 ? 9.779 -4.576 -4.817 1.00 90.88 86 ASN A O 1
ATOM 676 N N . PHE A 1 87 ? 10.153 -3.505 -2.866 1.00 93.31 87 PHE A N 1
ATOM 677 C CA . PHE A 1 87 ? 8.917 -2.738 -2.807 1.00 93.31 87 PHE A CA 1
ATOM 678 C C . PHE A 1 87 ? 9.247 -1.263 -2.571 1.00 93.31 87 PHE A C 1
ATOM 680 O O . PHE A 1 87 ? 10.177 -0.940 -1.833 1.00 93.31 87 PHE A O 1
ATOM 687 N N . ASN A 1 88 ? 8.475 -0.363 -3.175 1.00 94.00 88 ASN A N 1
ATOM 688 C CA . ASN A 1 88 ? 8.531 1.063 -2.869 1.00 94.00 88 ASN A CA 1
ATOM 689 C C . ASN A 1 88 ? 7.753 1.322 -1.578 1.00 94.00 88 ASN A C 1
ATOM 691 O O . ASN A 1 88 ? 6.626 0.842 -1.432 1.00 94.00 88 ASN A O 1
ATOM 695 N N . VAL A 1 89 ? 8.326 2.125 -0.690 1.00 95.69 89 VAL A N 1
ATOM 696 C CA . VAL A 1 89 ? 7.695 2.622 0.532 1.00 95.69 89 VAL A CA 1
ATOM 697 C C . VAL A 1 89 ? 7.489 4.125 0.395 1.00 95.69 89 VAL A C 1
ATOM 699 O O . VAL A 1 89 ? 8.404 4.858 0.027 1.00 95.69 89 VAL A O 1
ATOM 702 N N . LEU A 1 90 ? 6.280 4.580 0.708 1.00 95.19 90 LEU A N 1
ATOM 703 C CA . LEU A 1 90 ? 5.925 5.989 0.840 1.00 95.19 90 LEU A CA 1
ATOM 704 C C . LEU A 1 90 ? 5.448 6.237 2.275 1.00 95.19 90 LEU A C 1
ATOM 706 O O . LEU A 1 90 ? 4.461 5.626 2.689 1.00 95.19 90 LEU A O 1
ATOM 710 N N . GLN A 1 91 ? 6.104 7.134 3.015 1.00 95.12 91 GLN A N 1
ATOM 711 C CA . GLN A 1 91 ? 5.593 7.641 4.292 1.00 95.12 91 GLN A CA 1
ATOM 712 C C . GLN A 1 91 ? 4.566 8.743 3.998 1.00 95.12 91 GLN A C 1
ATOM 714 O O . GLN A 1 91 ? 4.911 9.900 3.763 1.00 95.12 91 GLN A O 1
ATOM 719 N N . ASN A 1 92 ? 3.286 8.369 3.977 1.00 91.75 92 ASN A N 1
ATOM 720 C CA . ASN A 1 92 ? 2.170 9.252 3.642 1.00 91.75 92 ASN A CA 1
ATOM 721 C C . ASN A 1 92 ? 2.077 10.462 4.583 1.00 91.75 92 ASN A C 1
ATOM 723 O O . ASN A 1 92 ? 1.793 11.556 4.113 1.00 91.75 92 ASN A O 1
ATOM 727 N N . THR A 1 93 ? 2.384 10.300 5.874 1.00 90.06 93 THR A N 1
ATOM 728 C CA . THR A 1 93 ? 2.352 11.403 6.853 1.00 90.06 93 THR A CA 1
ATOM 729 C C . THR A 1 93 ? 3.374 12.510 6.577 1.00 90.06 93 THR A C 1
ATOM 731 O O . THR A 1 93 ? 3.171 13.636 7.023 1.00 90.06 93 THR A O 1
ATOM 734 N N . SER A 1 94 ? 4.438 12.229 5.813 1.00 87.75 94 SER A N 1
ATOM 735 C CA . SER A 1 94 ? 5.415 13.239 5.378 1.00 87.75 94 SER A CA 1
ATOM 736 C C . SER A 1 94 ? 5.009 13.977 4.097 1.00 87.75 94 SER A C 1
ATOM 738 O O . SER A 1 94 ? 5.688 14.927 3.706 1.00 87.75 94 SER A O 1
ATOM 740 N N . THR A 1 95 ? 3.937 13.565 3.409 1.00 87.62 95 THR A N 1
ATOM 741 C CA . THR A 1 95 ? 3.441 14.284 2.227 1.00 87.62 95 THR A CA 1
ATOM 742 C C . THR A 1 95 ? 2.415 15.336 2.636 1.00 87.62 95 THR A C 1
ATOM 744 O O . THR A 1 95 ? 1.622 15.134 3.553 1.00 87.62 95 THR A O 1
ATOM 747 N N . GLN A 1 96 ? 2.399 16.475 1.938 1.00 84.50 96 GLN A N 1
ATOM 748 C CA . GLN A 1 96 ? 1.513 17.589 2.288 1.00 84.50 96 GLN A CA 1
ATOM 749 C C . GLN A 1 96 ? 0.029 17.177 2.271 1.00 84.50 96 GLN A C 1
ATOM 751 O O . GLN A 1 96 ? -0.700 17.477 3.213 1.00 84.50 96 GLN A O 1
ATOM 756 N N . GLU A 1 97 ? -0.393 16.425 1.250 1.00 85.00 97 GLU A N 1
ATOM 757 C CA . GLU A 1 97 ? -1.765 15.913 1.102 1.00 85.00 97 GLU A CA 1
ATOM 758 C C . GLU A 1 97 ? -2.093 14.735 2.038 1.00 85.00 97 GLU A C 1
ATOM 760 O O . GLU A 1 97 ? -3.257 14.522 2.359 1.00 85.00 97 GLU A O 1
ATOM 765 N N . GLY A 1 98 ? -1.088 13.961 2.468 1.00 80.12 98 GLY A N 1
ATOM 766 C CA . GLY A 1 98 ? -1.246 12.771 3.313 1.00 80.12 98 GLY A CA 1
ATOM 767 C C . GLY A 1 98 ? -0.992 13.004 4.803 1.00 80.12 98 GLY A C 1
ATOM 768 O O . GLY A 1 98 ? -0.962 12.040 5.568 1.00 80.12 98 GLY A O 1
ATOM 769 N N . SER A 1 99 ? -0.784 14.257 5.212 1.00 85.00 99 SER A N 1
ATOM 770 C CA . SER A 1 99 ? -0.499 14.640 6.599 1.00 85.00 99 SER A CA 1
ATOM 771 C C . SER A 1 99 ? -1.735 14.539 7.505 1.00 85.00 99 SER A C 1
ATOM 773 O O . SER A 1 99 ? -1.655 13.977 8.599 1.00 85.00 99 SER A O 1
ATOM 775 N N . ASP A 1 100 ? -2.899 15.000 7.038 1.00 89.31 100 ASP A N 1
ATOM 776 C CA . ASP A 1 100 ? -4.169 14.860 7.756 1.00 89.31 100 ASP A CA 1
ATOM 777 C C . ASP A 1 100 ? -4.762 13.454 7.558 1.00 89.31 100 ASP A C 1
ATOM 779 O O . ASP A 1 100 ? -5.168 13.069 6.462 1.00 89.31 100 ASP A O 1
ATOM 783 N N . ASN A 1 101 ? -4.814 12.689 8.651 1.00 87.62 101 ASN A N 1
ATOM 784 C CA . ASN A 1 101 ? -5.401 11.348 8.714 1.00 87.62 101 ASN A CA 1
ATOM 785 C C . ASN A 1 101 ? -6.567 11.283 9.723 1.00 87.62 101 ASN A C 1
ATOM 787 O O . ASN A 1 101 ? -6.910 10.210 10.222 1.00 87.62 101 ASN A O 1
ATOM 791 N N . THR A 1 102 ? -7.184 12.426 10.056 1.00 89.44 102 THR A N 1
ATOM 792 C CA . THR A 1 102 ? -8.280 12.520 11.045 1.00 89.44 102 THR A CA 1
ATOM 793 C C . THR A 1 102 ? -9.559 11.789 10.620 1.00 89.44 102 THR A C 1
ATOM 795 O O . THR A 1 102 ? -10.394 11.448 11.459 1.00 89.44 102 THR A O 1
ATOM 798 N N . ASN A 1 103 ? -9.691 11.479 9.328 1.00 92.19 103 ASN A N 1
ATOM 799 C CA . ASN A 1 103 ? -10.731 10.622 8.761 1.00 92.19 103 ASN A CA 1
ATOM 800 C C . ASN A 1 103 ? -10.603 9.137 9.163 1.00 92.19 103 ASN A C 1
ATOM 802 O O . ASN A 1 103 ? -11.560 8.379 8.986 1.00 92.19 103 ASN A O 1
ATOM 806 N N . LEU A 1 104 ? -9.450 8.701 9.683 1.00 94.12 104 LEU A N 1
ATOM 807 C CA . LEU A 1 104 ? -9.199 7.320 10.093 1.00 94.12 104 LEU A CA 1
ATOM 808 C C . LEU A 1 104 ? -9.321 7.177 11.615 1.00 94.12 104 LEU A C 1
ATOM 810 O O . LEU A 1 104 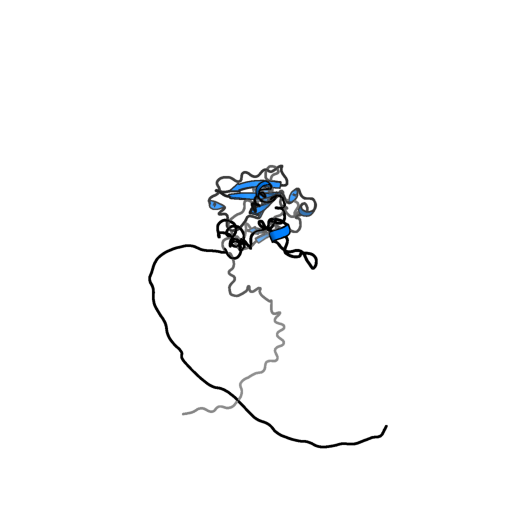? -8.534 7.734 12.374 1.00 94.12 104 LEU A O 1
ATOM 814 N N . SER A 1 105 ? -10.285 6.372 12.071 1.00 93.81 105 SER A N 1
ATOM 815 C CA . SER A 1 105 ? -10.469 6.063 13.495 1.00 93.81 105 SER A CA 1
ATOM 816 C C . SER A 1 105 ? -10.047 4.630 13.817 1.00 93.81 105 SER A C 1
ATOM 818 O O . SER A 1 105 ? -10.495 3.672 13.185 1.00 93.81 105 SER A O 1
ATOM 820 N N . LEU A 1 106 ? -9.193 4.461 14.831 1.00 95.06 106 LEU A N 1
ATOM 821 C CA . LEU A 1 106 ? -8.835 3.138 15.338 1.00 95.06 106 LEU A CA 1
ATOM 822 C C . LEU A 1 106 ? -9.980 2.578 16.199 1.00 95.06 106 LEU A C 1
ATOM 824 O O . LEU A 1 106 ? -10.335 3.155 17.229 1.00 95.06 106 LEU A O 1
ATOM 828 N N . LEU A 1 107 ? -10.528 1.423 15.811 1.00 94.50 107 LEU A N 1
ATOM 829 C CA . LEU A 1 107 ? -11.502 0.675 16.608 1.00 94.50 107 LEU A CA 1
ATOM 830 C C . LEU A 1 107 ? -10.807 -0.465 17.366 1.00 94.50 107 LEU A C 1
ATOM 832 O O . LEU A 1 107 ? -10.164 -1.324 16.769 1.00 94.50 107 LEU A O 1
ATOM 836 N N . ILE A 1 108 ? -10.991 -0.499 18.685 1.00 93.56 108 ILE A N 1
ATOM 837 C CA . ILE A 1 108 ? -10.411 -1.488 19.604 1.00 93.56 108 ILE A CA 1
ATOM 838 C C . ILE A 1 108 ? -11.504 -2.298 20.321 1.00 93.56 108 ILE A C 1
ATOM 840 O O . ILE A 1 108 ? -12.587 -1.773 20.596 1.00 93.56 108 ILE A O 1
ATOM 844 N N . PRO A 1 109 ? -11.260 -3.578 20.658 1.00 93.50 109 PRO A N 1
ATOM 845 C CA . PRO A 1 109 ? -12.224 -4.404 21.383 1.00 93.50 109 PRO A CA 1
ATOM 846 C C . PRO A 1 109 ? -12.409 -3.904 22.816 1.00 93.50 109 PRO A C 1
ATOM 848 O O . PRO A 1 109 ? -11.442 -3.638 23.531 1.00 93.50 109 PRO A O 1
ATOM 851 N N . SER A 1 110 ? -13.656 -3.819 23.280 1.00 88.62 110 SER A N 1
ATOM 852 C CA . SER A 1 110 ? -13.924 -3.359 24.640 1.00 88.62 110 SER A CA 1
ATOM 853 C C . SER A 1 110 ? -13.474 -4.387 25.680 1.00 88.62 110 SER A C 1
ATOM 855 O O . SER A 1 110 ? -13.841 -5.558 25.605 1.00 88.62 110 SER A O 1
ATOM 857 N N . GLU A 1 111 ? -12.764 -3.937 26.720 1.00 81.06 111 GLU A N 1
ATOM 858 C CA . GLU A 1 111 ? -12.375 -4.795 27.853 1.00 81.06 111 GLU A CA 1
ATOM 859 C C . GLU A 1 111 ? -13.563 -5.531 28.483 1.00 81.06 111 GLU A C 1
ATOM 861 O O . GLU A 1 111 ? -13.461 -6.708 28.809 1.00 81.06 111 GLU A O 1
ATOM 866 N N . LYS A 1 112 ? -14.720 -4.862 28.585 1.00 81.25 112 LYS A N 1
ATOM 867 C CA . LYS A 1 112 ? -15.936 -5.431 29.187 1.00 81.25 112 LYS A CA 1
ATOM 868 C C . LYS A 1 112 ? -16.611 -6.504 28.322 1.00 81.25 112 LYS A C 1
ATOM 870 O O . LYS A 1 112 ? -17.360 -7.311 28.860 1.00 81.25 112 LYS A O 1
ATOM 875 N N . LYS A 1 113 ? -16.430 -6.467 26.995 1.00 82.62 113 LYS A N 1
ATOM 876 C CA . LYS A 1 113 ? -17.100 -7.344 26.018 1.00 82.62 113 LYS A CA 1
ATOM 877 C C . LYS A 1 113 ? -16.223 -7.493 24.767 1.00 82.62 113 LYS A C 1
ATOM 879 O O . LYS A 1 113 ? -16.256 -6.632 23.893 1.00 82.62 113 LYS A O 1
ATOM 884 N N . LYS A 1 114 ? -15.508 -8.616 24.629 1.00 85.50 114 LYS A N 1
ATOM 885 C CA . LYS A 1 114 ? -14.635 -8.939 23.468 1.00 85.50 114 LYS A CA 1
ATOM 886 C C . LYS A 1 114 ? -15.401 -9.293 22.169 1.00 85.50 114 LYS A C 1
ATOM 888 O O . LYS A 1 114 ? -14.842 -9.893 21.256 1.00 85.50 114 LYS A O 1
ATOM 893 N N . GLU A 1 115 ? -16.671 -8.905 22.097 1.00 89.44 115 GLU A N 1
ATOM 894 C CA . GLU A 1 115 ? -17.578 -9.016 20.944 1.00 89.44 115 GLU A CA 1
ATOM 895 C C . GLU A 1 115 ? -17.973 -7.623 20.403 1.00 89.44 115 GLU A C 1
ATOM 897 O O . GLU A 1 115 ? -18.519 -7.517 19.307 1.00 89.44 115 GLU A O 1
ATOM 902 N N . THR A 1 116 ? -17.682 -6.536 21.139 1.00 91.56 116 THR A N 1
ATOM 903 C CA . THR A 1 116 ? -17.982 -5.160 20.719 1.00 91.56 116 THR A CA 1
ATOM 904 C C . THR A 1 116 ? -16.725 -4.302 20.608 1.00 91.56 116 THR A C 1
ATOM 906 O O . THR A 1 116 ? -15.795 -4.398 21.413 1.00 91.56 116 THR A O 1
ATOM 909 N N . LEU A 1 117 ? -16.717 -3.428 19.603 1.00 93.81 117 LEU A N 1
ATOM 910 C CA . LEU A 1 117 ? -15.661 -2.450 19.359 1.00 93.81 117 LEU A CA 1
ATOM 911 C C . LEU A 1 117 ? -16.012 -1.093 19.985 1.00 93.81 117 LEU A C 1
ATOM 913 O O . LEU A 1 117 ? -17.182 -0.772 20.201 1.00 93.81 117 LEU A O 1
ATOM 917 N N . LYS A 1 118 ? -14.985 -0.290 20.263 1.00 92.69 118 LYS A N 1
ATOM 918 C CA . LYS A 1 118 ? -15.074 1.124 20.643 1.00 92.69 118 LYS A CA 1
ATOM 919 C C . LYS A 1 118 ? -13.976 1.906 19.932 1.00 92.69 118 LYS A C 1
ATOM 921 O O . LYS A 1 118 ? -12.920 1.347 19.652 1.00 92.69 118 LYS A O 1
ATOM 926 N N . VAL A 1 119 ? -14.208 3.191 19.681 1.00 93.00 119 VAL A N 1
ATOM 927 C CA . VAL A 1 119 ? -13.159 4.100 19.198 1.00 93.00 119 VAL A CA 1
ATOM 928 C C . VAL A 1 119 ? -12.067 4.213 20.266 1.00 93.00 119 VAL A C 1
ATOM 930 O O . VAL A 1 119 ? -12.371 4.333 21.455 1.00 93.00 119 VAL A O 1
ATOM 933 N N . ALA A 1 120 ? -10.804 4.142 19.853 1.00 91.50 120 ALA A N 1
ATOM 934 C CA . ALA A 1 120 ? -9.664 4.383 20.724 1.00 91.50 120 ALA A CA 1
ATOM 935 C C . ALA A 1 120 ? -9.571 5.880 21.062 1.00 91.50 120 ALA A C 1
ATOM 937 O O . ALA A 1 120 ? -9.486 6.724 20.169 1.00 91.50 120 ALA A O 1
ATOM 938 N N . THR A 1 121 ? -9.579 6.205 22.356 1.00 89.94 121 THR A N 1
ATOM 939 C CA . THR A 1 121 ? -9.468 7.582 22.853 1.00 89.94 121 THR A CA 1
ATOM 940 C C . THR A 1 121 ? -8.369 7.726 23.905 1.00 89.94 121 THR A C 1
ATOM 942 O O . THR A 1 121 ? -8.072 6.808 24.684 1.00 89.94 121 THR A O 1
ATOM 945 N N . SER A 1 122 ? -7.760 8.912 23.929 1.00 85.19 122 SER A N 1
ATOM 946 C CA . SER A 1 122 ? -6.821 9.325 24.974 1.00 85.19 122 SER A CA 1
ATOM 947 C C . SER A 1 122 ? -7.553 9.632 26.295 1.00 85.19 122 SER A C 1
ATOM 949 O O . SER A 1 122 ? -8.783 9.616 26.365 1.00 85.19 122 SER A O 1
ATOM 951 N N . LYS A 1 123 ? -6.801 9.917 27.368 1.00 82.31 123 LYS A N 1
ATOM 952 C CA . LYS A 1 123 ? -7.352 10.332 28.677 1.00 82.31 123 LYS A CA 1
ATOM 953 C C . LYS A 1 123 ? -8.254 11.569 28.551 1.00 82.31 123 LYS A C 1
ATOM 955 O O . LYS A 1 123 ? -9.290 11.625 29.200 1.00 82.31 123 LYS A O 1
ATOM 960 N N . ASP A 1 124 ? -7.906 12.480 27.644 1.00 84.06 124 ASP A N 1
ATOM 961 C CA . ASP A 1 124 ? -8.634 13.721 27.341 1.00 84.06 124 ASP A CA 1
ATOM 962 C C . ASP A 1 124 ? -9.926 13.514 26.524 1.00 84.06 124 ASP A C 1
ATOM 964 O O . ASP A 1 124 ? -10.504 14.478 26.027 1.00 84.06 124 ASP A O 1
ATOM 968 N N . ASN A 1 125 ? -10.342 12.264 26.289 1.00 84.12 125 ASN A N 1
ATOM 969 C CA . ASN A 1 125 ? -11.450 11.885 25.403 1.00 84.12 125 ASN A CA 1
ATOM 970 C C . ASN A 1 125 ? -11.294 12.337 23.930 1.00 84.12 125 ASN A C 1
ATOM 972 O O . ASN A 1 125 ? -12.241 12.280 23.150 1.00 84.12 125 ASN A O 1
ATOM 976 N N . LYS A 1 126 ? -10.085 12.751 23.529 1.00 86.81 126 LYS A N 1
ATOM 977 C CA . LYS A 1 126 ? -9.710 12.990 22.129 1.00 86.81 126 LYS A CA 1
ATOM 978 C C . LYS A 1 126 ? -9.525 11.656 21.403 1.00 86.81 126 LYS A C 1
ATOM 980 O O . LYS A 1 126 ? -9.000 10.705 21.995 1.00 86.81 126 LYS A O 1
ATOM 985 N N . SER A 1 127 ? -9.920 11.606 20.132 1.00 87.38 127 SER A N 1
ATOM 986 C CA . SER A 1 127 ? -9.618 10.491 19.230 1.00 87.38 127 SER A CA 1
ATOM 987 C C . SER A 1 127 ? -8.114 10.253 19.135 1.00 87.38 127 SER A C 1
ATOM 989 O O . SER A 1 127 ? -7.321 11.193 19.171 1.00 87.38 127 SER A O 1
ATOM 991 N N . VAL A 1 128 ? -7.735 8.986 19.018 1.00 91.69 128 VAL A N 1
ATOM 992 C CA . VAL A 1 128 ? -6.364 8.566 18.728 1.00 91.69 128 VAL A CA 1
ATOM 993 C C . VAL A 1 128 ? -6.137 8.602 17.220 1.00 91.69 128 VAL A C 1
ATOM 995 O O . VAL A 1 128 ? -6.958 8.072 16.471 1.00 91.69 128 VAL A O 1
ATOM 998 N N . TYR A 1 129 ? -5.011 9.177 16.803 1.00 91.44 129 TYR A N 1
ATOM 999 C CA . TYR A 1 129 ? -4.562 9.227 15.411 1.00 91.44 129 TYR A CA 1
ATOM 1000 C C . TYR A 1 129 ? -3.309 8.367 15.213 1.00 91.44 129 TYR A C 1
ATOM 1002 O O . TYR A 1 129 ? -2.686 7.942 16.184 1.00 91.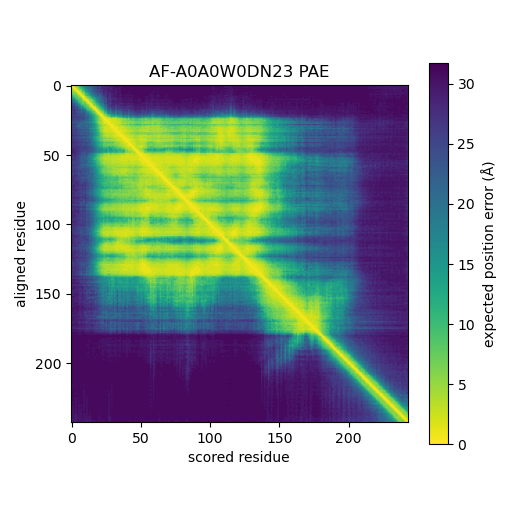44 129 TYR A O 1
ATOM 1010 N N . PHE A 1 130 ? -2.971 8.089 13.956 1.00 93.75 130 PHE A N 1
ATOM 1011 C CA . PHE A 1 130 ? -1.763 7.357 13.577 1.00 93.75 130 PHE A CA 1
ATOM 1012 C C . PHE A 1 130 ? -0.587 8.328 13.450 1.00 93.75 130 PHE A C 1
ATOM 1014 O O . PHE A 1 130 ? -0.686 9.304 12.709 1.00 93.75 130 PHE A O 1
ATOM 1021 N N . ASP A 1 131 ? 0.524 8.039 14.126 1.00 93.00 131 ASP A N 1
ATOM 1022 C CA . ASP A 1 131 ? 1.737 8.867 14.082 1.00 93.00 131 ASP A CA 1
ATOM 1023 C C . ASP A 1 131 ? 2.467 8.716 12.740 1.00 93.00 131 ASP A C 1
ATOM 1025 O O . ASP A 1 131 ? 3.021 9.675 12.199 1.00 93.00 131 ASP A O 1
ATOM 1029 N N . ARG A 1 132 ? 2.431 7.506 12.162 1.00 94.50 132 ARG A N 1
ATOM 1030 C CA . ARG A 1 132 ? 2.961 7.228 10.821 1.00 94.50 132 ARG A CA 1
ATOM 1031 C C . ARG A 1 132 ? 2.008 6.381 10.000 1.00 94.50 132 ARG A C 1
ATOM 1033 O O . ARG A 1 132 ? 1.434 5.402 10.478 1.00 94.50 132 ARG A O 1
ATOM 1040 N N . VAL A 1 133 ? 1.899 6.731 8.724 1.00 96.19 133 VAL A N 1
ATOM 1041 C CA . VAL A 1 133 ? 1.150 5.966 7.728 1.00 96.19 133 VAL A CA 1
ATOM 1042 C C . VAL A 1 133 ? 2.099 5.627 6.586 1.00 96.19 133 VAL A C 1
ATOM 1044 O O . VAL A 1 133 ? 2.676 6.524 5.977 1.00 96.19 133 VAL A O 1
ATOM 1047 N N . PHE A 1 134 ? 2.265 4.337 6.304 1.00 96.06 134 PHE A N 1
ATOM 1048 C CA . PHE A 1 134 ? 3.144 3.830 5.253 1.00 96.06 134 PHE A CA 1
ATOM 1049 C C . PHE A 1 134 ? 2.345 3.108 4.170 1.00 96.06 134 PHE A C 1
ATOM 1051 O O . PHE A 1 134 ? 1.539 2.220 4.462 1.00 96.06 134 PHE A O 1
ATOM 1058 N N . THR A 1 135 ? 2.632 3.418 2.908 1.00 95.94 135 THR A N 1
ATOM 1059 C CA . THR A 1 135 ? 2.172 2.640 1.754 1.00 95.94 135 THR A CA 1
ATOM 1060 C C . THR A 1 135 ? 3.341 1.873 1.153 1.00 95.94 135 THR A C 1
ATOM 1062 O O . THR A 1 135 ? 4.245 2.468 0.571 1.00 95.94 135 THR A O 1
ATOM 1065 N N . ILE A 1 136 ? 3.294 0.546 1.260 1.00 95.00 136 ILE A N 1
ATOM 1066 C CA . ILE A 1 136 ? 4.191 -0.380 0.568 1.00 95.00 136 ILE A CA 1
ATOM 1067 C C . ILE A 1 136 ? 3.535 -0.773 -0.762 1.00 95.00 136 ILE A C 1
ATOM 1069 O O . ILE A 1 136 ? 2.351 -1.115 -0.813 1.00 95.00 136 ILE A O 1
ATOM 1073 N N . SER A 1 137 ? 4.288 -0.706 -1.857 1.00 94.62 137 SER A N 1
ATOM 1074 C CA . SER A 1 137 ? 3.796 -0.937 -3.220 1.00 94.62 137 SER A CA 1
ATOM 1075 C C . SER A 1 137 ? 4.815 -1.690 -4.074 1.00 94.62 137 SER A C 1
ATOM 1077 O O . SER A 1 137 ? 6.019 -1.608 -3.842 1.00 94.62 137 SER A O 1
ATOM 1079 N N . GLU A 1 138 ? 4.346 -2.465 -5.051 1.00 90.94 138 GLU A N 1
ATOM 1080 C CA . GLU A 1 138 ? 5.234 -3.233 -5.931 1.00 90.94 138 GLU A CA 1
ATOM 1081 C C . GLU A 1 138 ? 6.046 -2.308 -6.850 1.00 90.94 138 GLU A C 1
ATOM 1083 O O . GLU A 1 138 ? 5.507 -1.368 -7.437 1.00 90.94 138 GLU A O 1
ATOM 1088 N N . THR A 1 139 ? 7.345 -2.580 -7.009 1.00 86.88 139 THR A N 1
ATOM 1089 C CA . THR A 1 139 ? 8.183 -1.825 -7.950 1.00 86.88 139 THR A CA 1
ATOM 1090 C C . THR A 1 139 ? 8.058 -2.380 -9.366 1.00 86.88 139 THR A C 1
ATOM 1092 O O . THR A 1 139 ? 8.410 -3.535 -9.615 1.00 86.88 139 THR A O 1
ATOM 1095 N N . ALA A 1 140 ? 7.658 -1.547 -10.326 1.00 82.06 140 ALA A N 1
ATOM 1096 C CA . ALA A 1 140 ? 7.787 -1.870 -11.743 1.00 82.06 140 ALA A CA 1
ATOM 1097 C C . ALA A 1 140 ? 9.216 -1.555 -12.222 1.00 82.06 140 ALA A C 1
ATOM 1099 O O . ALA A 1 140 ? 9.601 -0.390 -12.332 1.00 82.06 140 ALA A O 1
ATOM 1100 N N . ARG A 1 141 ? 10.018 -2.584 -12.530 1.00 79.06 141 ARG A N 1
ATOM 1101 C CA . ARG A 1 141 ? 11.358 -2.390 -13.106 1.00 79.06 141 ARG A CA 1
ATOM 1102 C C . ARG A 1 141 ? 11.254 -2.109 -14.604 1.00 79.06 141 ARG A C 1
ATOM 1104 O O . ARG A 1 141 ? 11.244 -3.033 -15.413 1.00 79.06 141 ARG A O 1
ATOM 1111 N N . ILE A 1 142 ? 11.208 -0.831 -14.970 1.00 84.06 142 ILE A N 1
ATOM 1112 C CA . ILE A 1 142 ? 11.298 -0.396 -16.368 1.00 84.06 142 ILE A CA 1
ATOM 1113 C C . ILE A 1 142 ? 12.751 -0.603 -16.845 1.00 84.06 142 ILE A C 1
ATOM 1115 O O . ILE A 1 142 ? 13.666 -0.050 -16.229 1.00 84.06 142 ILE A O 1
ATOM 1119 N N . PRO A 1 143 ? 13.010 -1.412 -17.891 1.00 88.81 143 PRO A N 1
ATOM 1120 C CA . PRO A 1 143 ? 14.363 -1.619 -18.396 1.00 88.81 143 PRO A CA 1
ATOM 1121 C C . PRO A 1 143 ? 14.889 -0.364 -19.105 1.00 88.81 143 PRO A C 1
ATOM 1123 O O . PRO A 1 143 ? 14.157 0.316 -19.824 1.00 88.81 143 PRO A O 1
ATOM 1126 N N . SER A 1 144 ? 16.182 -0.079 -18.943 1.00 92.06 144 SER A N 1
ATOM 1127 C CA . SER A 1 144 ? 16.875 0.964 -19.703 1.00 92.06 144 SER A CA 1
ATOM 1128 C C . SER A 1 144 ? 16.876 0.635 -21.197 1.00 92.06 144 SER A C 1
ATOM 1130 O O . SER A 1 144 ? 17.202 -0.490 -21.583 1.00 92.06 144 SER A O 1
ATOM 1132 N N . ILE A 1 145 ? 16.566 1.622 -22.039 1.00 92.19 145 ILE A N 1
ATOM 1133 C CA . ILE A 1 145 ? 16.670 1.477 -23.494 1.00 92.19 145 ILE A CA 1
ATOM 1134 C C . ILE A 1 145 ? 18.151 1.379 -23.871 1.00 92.19 145 ILE A C 1
ATOM 1136 O O . ILE A 1 145 ? 18.939 2.260 -23.535 1.00 92.19 145 ILE A O 1
ATOM 1140 N N . ASP A 1 146 ? 18.512 0.330 -24.606 1.00 94.56 146 ASP A N 1
ATOM 1141 C CA . ASP A 1 146 ? 19.809 0.215 -25.271 1.00 94.56 146 ASP A CA 1
ATOM 1142 C C . ASP A 1 146 ? 19.863 1.215 -26.439 1.00 94.56 146 ASP A C 1
ATOM 1144 O O . ASP A 1 146 ? 19.315 0.989 -27.523 1.00 94.56 146 ASP A O 1
ATOM 1148 N N . ILE A 1 147 ? 20.464 2.375 -26.173 1.00 93.62 147 ILE A N 1
ATOM 1149 C CA . ILE A 1 147 ? 20.518 3.497 -27.113 1.00 93.62 147 ILE A CA 1
ATOM 1150 C C . ILE A 1 147 ? 21.366 3.150 -28.343 1.00 93.62 147 ILE A C 1
ATOM 1152 O O . ILE A 1 147 ? 21.035 3.604 -29.437 1.00 93.62 147 ILE A O 1
ATOM 1156 N N . GLU A 1 148 ? 22.422 2.349 -28.190 1.00 92.44 148 GLU A N 1
ATOM 1157 C CA . GLU A 1 148 ? 23.330 1.980 -29.284 1.00 92.44 148 GLU A CA 1
ATOM 1158 C C . GLU A 1 148 ? 22.623 1.071 -30.290 1.00 92.44 148 GLU A C 1
ATOM 1160 O O . GLU A 1 148 ? 22.674 1.305 -31.497 1.00 92.44 148 GLU A O 1
ATOM 1165 N N . LYS A 1 149 ? 21.855 0.099 -29.788 1.00 93.12 149 LYS A N 1
ATOM 1166 C CA . LYS A 1 149 ? 21.039 -0.798 -30.612 1.00 93.12 149 LYS A CA 1
ATOM 1167 C C . LYS A 1 149 ? 19.860 -0.107 -31.299 1.00 93.12 149 LYS A C 1
ATOM 1169 O O . LYS A 1 149 ? 19.435 -0.550 -32.364 1.00 93.12 149 LYS A O 1
ATOM 1174 N N . VAL A 1 150 ? 19.300 0.944 -30.694 1.00 92.81 150 VAL A N 1
ATOM 1175 C CA . VAL A 1 150 ? 18.146 1.678 -31.248 1.00 92.81 150 VAL A CA 1
ATOM 1176 C C . VAL A 1 150 ? 18.576 2.783 -32.221 1.00 92.81 150 VAL A C 1
ATOM 1178 O O . VAL A 1 150 ? 17.892 3.011 -33.219 1.00 92.81 150 VAL A O 1
ATOM 1181 N N . LYS A 1 151 ? 19.714 3.452 -31.994 1.00 92.44 151 LYS A N 1
ATOM 1182 C CA . LYS A 1 151 ? 20.247 4.498 -32.886 1.00 92.44 151 LYS A CA 1
ATOM 1183 C C . LYS A 1 151 ? 21.036 3.910 -34.059 1.00 92.44 151 LYS A C 1
ATOM 1185 O O . LYS A 1 151 ? 22.219 4.189 -34.233 1.00 92.44 151 LYS A O 1
ATOM 1190 N N . VAL A 1 152 ? 20.360 3.145 -34.911 1.00 92.69 152 VAL A N 1
ATOM 1191 C CA . VAL A 1 152 ? 20.935 2.692 -36.185 1.00 92.69 152 VAL A CA 1
ATOM 1192 C C . VAL A 1 152 ? 21.037 3.890 -37.147 1.00 92.69 152 VAL A C 1
ATOM 1194 O O . VAL A 1 152 ? 20.015 4.527 -37.421 1.00 92.69 152 VAL A O 1
ATOM 1197 N N . PRO A 1 153 ? 22.228 4.221 -37.689 1.00 94.25 153 PRO A N 1
ATOM 1198 C CA . PRO A 1 153 ? 22.358 5.247 -38.719 1.00 94.25 153 PRO A CA 1
ATOM 1199 C C . PRO A 1 153 ? 21.499 4.915 -39.941 1.00 94.25 153 PRO A C 1
ATOM 1201 O O . PRO A 1 153 ? 21.378 3.752 -40.334 1.00 94.25 153 PRO A O 1
ATOM 1204 N N . ARG A 1 154 ? 20.927 5.940 -40.582 1.00 93.81 154 ARG A N 1
ATOM 1205 C CA . ARG A 1 154 ? 20.172 5.756 -41.825 1.00 93.81 154 ARG A CA 1
ATOM 1206 C C . ARG A 1 154 ? 21.079 5.103 -42.872 1.00 93.81 154 ARG A C 1
ATOM 1208 O O . ARG A 1 154 ? 22.039 5.721 -43.321 1.00 93.81 154 ARG A O 1
ATOM 1215 N N . LYS A 1 155 ? 20.742 3.880 -43.287 1.00 93.19 155 LYS A N 1
ATOM 1216 C CA . LYS A 1 155 ? 21.358 3.242 -44.454 1.00 93.19 155 LYS A CA 1
ATOM 1217 C C . LYS A 1 155 ? 20.945 4.025 -45.705 1.00 93.19 155 LYS A C 1
ATOM 1219 O O . LYS A 1 155 ? 19.761 4.328 -45.885 1.00 93.19 155 LYS A O 1
ATOM 1224 N N . ASP A 1 156 ? 21.917 4.371 -46.544 1.00 93.94 156 ASP A N 1
ATOM 1225 C CA . ASP A 1 156 ? 21.655 5.031 -47.823 1.00 93.94 156 ASP A CA 1
ATOM 1226 C C . ASP A 1 156 ? 20.823 4.143 -48.753 1.00 93.94 156 ASP A C 1
ATOM 1228 O O . ASP A 1 156 ? 20.796 2.916 -48.627 1.00 93.94 156 ASP A O 1
ATOM 1232 N N . VAL A 1 157 ? 20.138 4.769 -49.714 1.00 93.56 157 VAL A N 1
ATOM 1233 C CA . VAL A 1 157 ? 19.366 4.032 -50.721 1.00 93.56 157 VAL A CA 1
ATOM 1234 C C . VAL A 1 157 ? 20.334 3.154 -51.527 1.00 93.56 157 VAL A C 1
ATOM 1236 O O . VAL A 1 157 ? 21.256 3.697 -52.145 1.00 93.56 157 VAL A O 1
ATOM 1239 N N . PRO A 1 158 ? 20.152 1.819 -51.554 1.00 93.38 158 PRO A N 1
ATOM 1240 C CA . PRO A 1 158 ? 21.081 0.927 -52.231 1.00 93.38 158 PRO A CA 1
ATOM 1241 C C . PRO A 1 158 ? 21.068 1.216 -53.731 1.00 93.38 158 PRO A C 1
ATOM 1243 O O . PRO A 1 158 ? 20.051 1.025 -54.406 1.00 93.38 158 PRO A O 1
ATOM 1246 N N . LYS A 1 159 ? 22.207 1.677 -54.253 1.00 92.25 159 LYS A N 1
ATOM 1247 C CA . LYS A 1 159 ? 22.386 1.921 -55.686 1.00 92.25 159 LYS A CA 1
ATOM 1248 C C . LYS A 1 159 ? 22.234 0.600 -56.439 1.00 92.25 159 LYS A C 1
ATOM 1250 O O . LYS A 1 159 ? 22.729 -0.438 -56.005 1.00 92.25 159 LYS A O 1
ATOM 1255 N N . VAL A 1 160 ? 21.530 0.635 -57.566 1.00 89.81 160 VAL A N 1
ATOM 1256 C CA . VAL A 1 160 ? 21.459 -0.515 -58.470 1.00 89.81 160 VAL A CA 1
ATOM 1257 C C . VAL A 1 160 ? 22.782 -0.581 -59.227 1.00 89.81 160 VAL A C 1
ATOM 1259 O O . VAL A 1 160 ? 23.124 0.347 -59.955 1.00 89.81 160 VAL A O 1
ATOM 1262 N N . GLU A 1 161 ? 23.538 -1.655 -59.029 1.00 88.50 161 GLU A N 1
ATOM 1263 C CA . GLU A 1 161 ? 24.758 -1.919 -59.792 1.00 88.50 161 GLU A CA 1
ATOM 1264 C C . GLU A 1 161 ? 24.426 -2.401 -61.213 1.00 88.50 161 GLU A C 1
ATOM 1266 O O . GLU A 1 161 ? 23.359 -2.967 -61.458 1.00 88.50 161 GLU A O 1
ATOM 1271 N N . GLY A 1 162 ? 25.342 -2.182 -62.161 1.00 84.44 162 GLY A N 1
ATOM 1272 C CA . GLY A 1 162 ? 25.146 -2.588 -63.558 1.00 84.44 162 GLY A CA 1
ATOM 1273 C C . GLY A 1 162 ? 24.135 -1.734 -64.336 1.00 84.44 162 GLY A C 1
ATOM 1274 O O . GLY A 1 162 ? 23.545 -2.211 -65.305 1.00 84.44 162 GLY A O 1
ATOM 1275 N N . LEU A 1 163 ? 23.911 -0.478 -63.931 1.00 83.94 163 LEU A N 1
ATOM 1276 C CA . LEU A 1 163 ? 23.196 0.485 -64.771 1.00 83.94 163 LEU A CA 1
ATOM 1277 C C . LEU A 1 163 ? 24.041 0.814 -66.009 1.00 83.94 163 LEU A C 1
ATOM 1279 O O . LEU A 1 163 ? 25.160 1.303 -65.891 1.00 83.94 163 LEU A O 1
ATOM 1283 N N . ILE A 1 164 ? 23.473 0.553 -67.185 1.00 85.12 164 ILE A N 1
ATOM 1284 C CA . ILE A 1 164 ? 24.066 0.828 -68.499 1.00 85.12 164 ILE A CA 1
ATOM 1285 C C . ILE A 1 164 ? 23.255 1.893 -69.240 1.00 85.12 164 ILE A C 1
ATOM 1287 O O . ILE A 1 164 ? 22.051 2.043 -69.002 1.00 85.12 164 ILE A O 1
ATOM 1291 N N . THR A 1 165 ? 23.890 2.598 -70.175 1.00 85.62 165 THR A N 1
ATOM 1292 C CA . THR A 1 165 ? 23.200 3.498 -71.106 1.00 85.62 165 THR A CA 1
ATOM 1293 C C . THR A 1 165 ? 22.215 2.691 -71.952 1.00 85.62 165 THR A C 1
ATOM 1295 O O . THR A 1 165 ? 22.613 1.802 -72.697 1.00 85.62 165 THR A O 1
ATOM 1298 N N . ARG A 1 166 ? 20.913 2.974 -71.812 1.00 85.19 166 ARG A N 1
ATOM 1299 C CA . ARG A 1 166 ? 19.830 2.283 -72.546 1.00 85.19 166 ARG A CA 1
ATOM 1300 C C . ARG A 1 166 ? 19.256 3.075 -73.717 1.00 85.19 166 ARG A C 1
ATOM 1302 O O . ARG A 1 166 ? 18.439 2.541 -74.457 1.00 85.19 166 ARG A O 1
ATOM 1309 N N . HIS A 1 167 ? 19.611 4.349 -73.835 1.00 89.00 167 HIS A N 1
ATOM 1310 C CA . HIS A 1 167 ? 19.052 5.260 -74.822 1.00 89.00 167 HIS A CA 1
ATOM 1311 C C . HIS A 1 167 ? 20.186 6.014 -75.508 1.00 89.00 167 HIS A C 1
ATOM 1313 O O . HIS A 1 167 ? 20.982 6.674 -74.841 1.00 89.00 167 HIS A O 1
ATOM 1319 N N . PHE A 1 168 ? 20.212 5.935 -76.832 1.00 90.69 168 PHE A N 1
ATOM 1320 C CA . PHE A 1 168 ? 21.170 6.603 -77.706 1.00 90.69 168 PHE A CA 1
ATOM 1321 C C . PHE A 1 168 ? 20.405 7.536 -78.651 1.00 90.69 168 PHE A C 1
ATOM 1323 O O . PHE A 1 168 ? 19.202 7.366 -78.861 1.00 90.69 168 PHE A O 1
ATOM 1330 N N . ALA A 1 169 ? 21.072 8.558 -79.188 1.00 92.69 169 ALA A N 1
ATOM 1331 C CA . ALA A 1 169 ? 20.466 9.413 -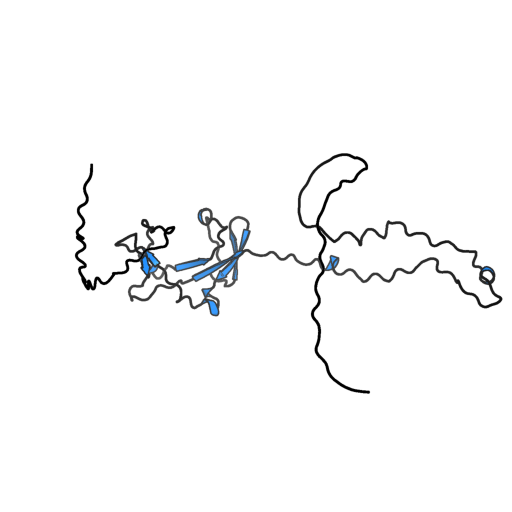80.206 1.00 92.69 169 ALA A CA 1
ATOM 1332 C C . ALA A 1 169 ? 20.285 8.637 -81.525 1.00 92.69 169 ALA A C 1
ATOM 1334 O O . ALA A 1 169 ? 21.017 7.689 -81.803 1.00 92.69 169 ALA A O 1
ATOM 1335 N N . THR A 1 170 ? 19.323 9.044 -82.356 1.00 89.69 170 THR A N 1
ATOM 1336 C CA . THR A 1 170 ? 19.063 8.396 -83.652 1.00 89.69 170 THR A CA 1
ATOM 1337 C C . THR A 1 170 ? 20.314 8.403 -84.531 1.00 89.69 170 THR A C 1
ATOM 1339 O O . THR A 1 170 ? 20.810 9.478 -84.867 1.00 89.69 170 THR A O 1
ATOM 1342 N N . GLY A 1 171 ? 20.789 7.219 -84.922 1.00 89.31 171 GLY A N 1
ATOM 1343 C CA . GLY A 1 171 ? 22.021 7.050 -85.703 1.00 89.31 171 GLY A CA 1
ATOM 1344 C C . GLY A 1 171 ? 23.241 6.588 -84.899 1.00 89.31 171 GLY A C 1
ATOM 1345 O O . GLY A 1 171 ? 24.274 6.360 -85.515 1.00 89.31 171 GLY A O 1
ATOM 1346 N N . TYR A 1 172 ? 23.114 6.410 -83.579 1.00 89.44 172 TYR A N 1
ATOM 1347 C CA . TYR A 1 172 ? 24.129 5.792 -82.718 1.00 89.44 172 TYR A CA 1
ATOM 1348 C C . TYR A 1 172 ? 23.554 4.568 -81.988 1.00 89.44 172 TYR A C 1
ATOM 1350 O O . TYR A 1 172 ? 22.371 4.564 -81.632 1.00 89.44 172 TYR A O 1
ATOM 1358 N N . ASP A 1 173 ? 24.380 3.554 -81.726 1.00 86.94 173 ASP A N 1
ATOM 1359 C CA . ASP A 1 173 ? 24.010 2.351 -80.969 1.00 86.94 173 ASP A CA 1
ATOM 1360 C C . ASP A 1 173 ? 24.966 2.047 -79.791 1.00 86.94 173 ASP A C 1
ATOM 1362 O O . ASP A 1 173 ? 25.849 2.832 -79.447 1.00 86.94 173 ASP A O 1
ATOM 1366 N N . ALA A 1 174 ? 24.752 0.921 -79.103 1.00 86.19 174 ALA A N 1
ATOM 1367 C CA . ALA A 1 174 ? 25.549 0.534 -77.938 1.00 86.19 174 ALA A CA 1
ATOM 1368 C C . ALA A 1 174 ? 27.030 0.237 -78.264 1.00 86.19 174 ALA A C 1
ATOM 1370 O O . ALA A 1 174 ? 27.902 0.454 -77.419 1.00 86.19 174 ALA A O 1
ATOM 1371 N N . LYS A 1 175 ? 27.332 -0.219 -79.485 1.00 84.69 175 LYS A N 1
ATOM 1372 C CA . LYS A 1 175 ? 28.681 -0.583 -79.941 1.00 84.69 175 LYS A CA 1
ATOM 1373 C C . LYS A 1 175 ? 29.541 0.654 -80.162 1.00 84.69 175 LYS A C 1
ATOM 1375 O O . LYS A 1 175 ? 30.720 0.619 -79.820 1.00 84.69 175 LYS A O 1
ATOM 1380 N N . ASP A 1 176 ? 28.945 1.755 -80.626 1.00 84.00 176 ASP A N 1
ATOM 1381 C CA . ASP A 1 176 ? 29.628 3.051 -80.785 1.00 84.00 176 ASP A CA 1
ATOM 1382 C C . ASP A 1 176 ? 30.219 3.576 -79.463 1.00 84.00 176 ASP A C 1
ATOM 1384 O O . ASP A 1 176 ? 31.204 4.313 -79.460 1.00 84.00 176 ASP A O 1
ATOM 1388 N N . PHE A 1 177 ? 29.641 3.165 -78.328 1.00 80.81 177 PHE A N 1
ATOM 1389 C CA . PHE A 1 177 ? 30.093 3.512 -76.978 1.00 80.81 177 PHE A CA 1
ATOM 1390 C C . PHE A 1 177 ? 30.815 2.360 -76.253 1.00 80.81 177 PHE A C 1
ATOM 1392 O O . PHE A 1 177 ? 31.051 2.451 -75.049 1.00 80.81 177 PHE A O 1
ATOM 1399 N N . GLY A 1 178 ? 31.166 1.276 -76.956 1.00 80.06 178 GLY A N 1
ATOM 1400 C CA . GLY A 1 178 ? 31.871 0.123 -76.380 1.00 80.06 178 GLY A CA 1
ATOM 1401 C C . GLY A 1 178 ? 31.048 -0.694 -75.374 1.00 80.06 178 GLY A C 1
ATOM 1402 O O . GLY A 1 178 ? 31.618 -1.362 -74.514 1.00 80.06 178 GLY A O 1
ATOM 1403 N N . ILE A 1 179 ? 29.714 -0.629 -75.447 1.00 77.19 179 ILE A N 1
ATOM 1404 C CA . ILE A 1 179 ? 28.797 -1.353 -74.561 1.00 77.19 179 ILE A CA 1
ATOM 1405 C C . ILE A 1 179 ? 28.357 -2.646 -75.259 1.00 77.19 179 ILE A C 1
ATOM 1407 O O . ILE A 1 179 ? 27.413 -2.657 -76.050 1.00 77.19 179 ILE A O 1
ATOM 1411 N N . GLU A 1 180 ? 29.031 -3.754 -74.949 1.00 68.25 180 GLU A N 1
ATOM 1412 C CA . GLU A 1 180 ? 28.581 -5.095 -75.344 1.00 68.25 180 GLU A CA 1
ATOM 1413 C C . GLU A 1 180 ? 27.302 -5.496 -74.575 1.00 68.25 180 GLU A C 1
ATOM 1415 O O . GLU A 1 180 ? 27.080 -5.084 -73.432 1.00 68.25 180 GLU A O 1
ATOM 1420 N N . GLU A 1 181 ? 26.409 -6.256 -75.219 1.00 61.69 181 GLU A N 1
ATOM 1421 C CA . GLU A 1 181 ? 25.016 -6.396 -74.773 1.00 61.69 181 GLU A CA 1
ATOM 1422 C C . GLU A 1 181 ? 24.821 -7.038 -73.384 1.00 61.69 181 GLU A C 1
ATOM 1424 O O . GLU A 1 181 ? 25.192 -8.178 -73.118 1.00 61.69 181 GLU A O 1
ATOM 1429 N N . VAL A 1 182 ? 24.073 -6.309 -72.548 1.00 56.91 182 VAL A N 1
ATOM 1430 C CA . VAL A 1 182 ? 23.145 -6.803 -71.513 1.00 56.91 182 VAL A CA 1
ATOM 1431 C C . VAL A 1 182 ? 23.653 -7.956 -70.630 1.00 56.91 182 VAL A C 1
ATOM 1433 O O . VAL A 1 182 ? 23.176 -9.093 -70.692 1.00 56.91 182 VAL A O 1
ATOM 1436 N N . VAL A 1 183 ? 24.463 -7.613 -69.625 1.00 55.91 183 VAL A N 1
ATOM 1437 C CA . VAL A 1 183 ? 24.480 -8.402 -68.383 1.00 55.91 183 VAL A 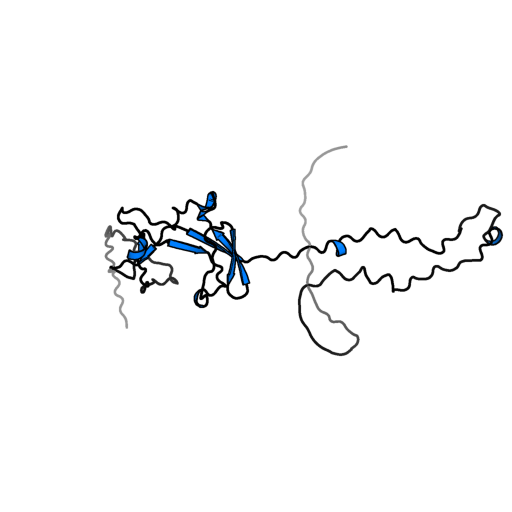CA 1
ATOM 1438 C C . VAL A 1 183 ? 23.099 -8.284 -67.731 1.00 55.91 183 VAL A C 1
ATOM 1440 O O . VAL A 1 183 ? 22.751 -7.250 -67.157 1.00 55.91 183 VAL A O 1
ATOM 1443 N N . ALA A 1 184 ? 22.287 -9.340 -67.827 1.00 55.66 184 ALA A N 1
ATOM 1444 C CA . ALA A 1 184 ? 21.004 -9.405 -67.135 1.00 55.66 184 ALA A CA 1
ATOM 1445 C C . ALA A 1 184 ? 21.215 -9.163 -65.624 1.00 55.66 184 ALA A C 1
ATOM 1447 O O . ALA A 1 184 ? 22.149 -9.731 -65.048 1.00 55.66 184 ALA A O 1
ATOM 1448 N N . PRO A 1 185 ? 20.376 -8.343 -64.958 1.00 50.41 185 PRO A N 1
ATOM 1449 C CA . PRO A 1 185 ? 20.602 -7.976 -63.566 1.00 50.41 185 PRO A CA 1
ATOM 1450 C C . PRO A 1 185 ? 20.628 -9.235 -62.700 1.00 50.41 185 PRO A C 1
ATOM 1452 O O . PRO A 1 185 ? 19.633 -9.965 -62.620 1.00 50.41 185 PRO A O 1
ATOM 1455 N N . LYS A 1 186 ? 21.774 -9.497 -62.056 1.00 56.03 186 LYS A N 1
ATOM 1456 C CA . LYS A 1 186 ? 21.933 -10.630 -61.140 1.00 56.03 186 LYS A CA 1
ATOM 1457 C C . LYS A 1 186 ? 20.820 -10.554 -60.096 1.00 56.03 186 LYS A C 1
ATOM 1459 O O . LYS A 1 186 ? 20.738 -9.586 -59.340 1.00 56.03 186 LYS A O 1
ATOM 1464 N N . LYS A 1 187 ? 19.958 -11.577 -60.045 1.00 56.34 187 LYS A N 1
ATOM 1465 C CA . LYS A 1 187 ? 19.006 -11.730 -58.939 1.00 56.34 187 LYS A CA 1
ATOM 1466 C C . LYS A 1 187 ? 19.815 -11.732 -57.645 1.00 56.34 187 LYS A C 1
ATOM 1468 O O . LYS A 1 187 ? 20.703 -12.570 -57.501 1.00 56.34 187 LYS A O 1
ATOM 1473 N N . ARG A 1 188 ? 19.504 -10.801 -56.737 1.00 54.16 188 ARG A N 1
ATOM 1474 C CA . ARG A 1 188 ? 20.121 -10.734 -55.407 1.00 54.16 188 ARG A CA 1
ATOM 1475 C C . ARG A 1 188 ? 20.061 -12.118 -54.761 1.00 54.16 188 ARG A C 1
ATOM 1477 O O . ARG A 1 188 ? 18.995 -12.742 -54.741 1.00 54.16 188 ARG A O 1
ATOM 1484 N N . SER A 1 189 ? 21.193 -12.598 -54.257 1.00 48.94 189 SER A N 1
ATOM 1485 C CA . SER A 1 189 ? 21.209 -13.735 -53.342 1.00 48.94 189 SER A CA 1
ATOM 1486 C C . SER A 1 189 ? 20.378 -13.380 -52.108 1.00 48.94 189 SER A C 1
ATOM 1488 O O . SER A 1 189 ? 20.332 -12.228 -51.685 1.00 48.94 189 SER A O 1
ATOM 1490 N N . LYS A 1 190 ? 19.694 -14.370 -51.524 1.00 49.94 190 LYS A N 1
ATOM 1491 C CA . LYS A 1 190 ? 18.826 -14.154 -50.351 1.00 49.94 190 LYS A CA 1
ATOM 1492 C C . LYS A 1 190 ? 19.581 -13.731 -49.078 1.00 49.94 190 LYS A C 1
ATOM 1494 O O . LYS A 1 190 ? 18.940 -13.361 -48.107 1.00 49.94 190 LYS A O 1
ATOM 1499 N N . SER A 1 191 ? 20.915 -13.751 -49.108 1.00 47.91 191 SER A N 1
ATOM 1500 C CA . SER A 1 191 ? 21.819 -13.373 -48.014 1.00 47.91 191 SER A CA 1
ATOM 1501 C C . SER A 1 191 ? 21.529 -12.003 -47.401 1.00 47.91 191 SER A C 1
ATOM 1503 O O . SER A 1 191 ? 21.666 -11.848 -46.197 1.00 47.91 191 SER A O 1
ATOM 1505 N N . ASP A 1 192 ? 21.096 -11.036 -48.212 1.00 42.91 192 ASP A N 1
ATOM 1506 C CA . ASP A 1 192 ? 20.956 -9.631 -47.799 1.00 42.91 192 ASP A CA 1
ATOM 1507 C C . ASP A 1 192 ? 19.486 -9.203 -47.626 1.00 42.91 192 ASP A C 1
ATOM 1509 O O . ASP A 1 192 ? 19.175 -8.012 -47.598 1.00 42.91 192 ASP A O 1
ATOM 1513 N N . ALA A 1 193 ? 18.562 -10.172 -47.569 1.00 43.50 193 ALA A N 1
ATOM 1514 C CA . ALA A 1 193 ? 17.115 -9.941 -47.519 1.00 43.50 193 ALA A CA 1
ATOM 1515 C C . ALA A 1 193 ? 16.419 -10.506 -46.261 1.00 43.50 193 ALA A C 1
ATOM 1517 O O . ALA A 1 193 ? 15.233 -10.244 -46.076 1.00 43.50 193 ALA A O 1
ATOM 1518 N N . ASP A 1 194 ? 17.131 -11.251 -45.406 1.00 41.53 194 ASP A N 1
ATOM 1519 C CA . ASP A 1 194 ? 16.546 -12.034 -44.299 1.00 41.53 194 ASP A CA 1
ATOM 1520 C C . ASP A 1 194 ? 16.726 -11.417 -42.886 1.00 41.53 194 ASP A C 1
ATOM 1522 O O . ASP A 1 194 ? 16.403 -12.068 -41.894 1.00 41.53 194 ASP A O 1
ATOM 1526 N N . GLU A 1 195 ? 17.165 -10.155 -42.747 1.00 46.25 195 GLU A N 1
ATOM 1527 C CA . GLU A 1 195 ? 17.195 -9.468 -41.430 1.00 46.25 195 GLU A CA 1
ATOM 1528 C C . GLU A 1 195 ? 15.975 -8.573 -41.123 1.00 46.25 195 GLU A C 1
ATOM 1530 O O . GLU A 1 195 ? 15.778 -8.215 -39.962 1.00 46.25 195 GLU A O 1
ATOM 1535 N N . ASP A 1 196 ? 15.126 -8.236 -42.104 1.00 46.94 196 ASP A N 1
ATOM 1536 C CA . ASP A 1 196 ? 14.107 -7.170 -41.951 1.00 46.94 196 ASP A CA 1
ATOM 1537 C C . ASP A 1 196 ? 12.637 -7.656 -41.992 1.00 46.94 196 ASP A C 1
ATOM 1539 O O . ASP A 1 196 ? 11.706 -6.860 -42.096 1.00 46.94 196 ASP A O 1
ATOM 1543 N N . ILE A 1 197 ? 12.390 -8.975 -41.903 1.00 45.62 197 ILE A N 1
ATOM 1544 C CA . ILE A 1 197 ? 11.027 -9.551 -41.833 1.00 45.62 197 ILE A CA 1
ATOM 1545 C C . ILE A 1 197 ? 10.932 -10.685 -40.790 1.00 45.62 197 ILE A C 1
ATOM 1547 O O . ILE A 1 197 ? 10.564 -11.816 -41.102 1.00 45.62 197 ILE A O 1
ATOM 1551 N N . SER A 1 198 ? 11.245 -10.402 -39.519 1.00 45.06 198 SER A N 1
ATOM 1552 C CA . SER A 1 198 ? 10.992 -11.361 -38.418 1.00 45.06 198 SER A CA 1
ATOM 1553 C C . SER A 1 198 ? 10.546 -10.743 -37.081 1.00 45.06 198 SER A C 1
ATOM 1555 O O . SER A 1 198 ? 10.795 -11.306 -36.017 1.00 45.06 198 SER A O 1
ATOM 1557 N N . ARG A 1 199 ? 9.846 -9.596 -37.097 1.00 42.50 199 ARG A N 1
ATOM 1558 C CA . ARG A 1 199 ? 9.258 -8.994 -35.876 1.00 42.50 199 ARG A CA 1
ATOM 1559 C C . ARG A 1 199 ? 7.810 -8.532 -36.032 1.00 42.50 199 ARG A C 1
ATOM 1561 O O . ARG A 1 199 ? 7.479 -7.378 -35.791 1.00 42.50 199 ARG A O 1
ATOM 1568 N N . HIS A 1 200 ? 6.932 -9.480 -36.344 1.00 41.12 200 HIS A N 1
ATOM 1569 C CA . HIS A 1 200 ? 5.553 -9.431 -35.862 1.00 41.12 200 HIS A CA 1
ATOM 1570 C C . HIS A 1 200 ? 5.136 -10.830 -35.397 1.00 41.12 200 HIS A C 1
ATOM 1572 O O . HIS A 1 200 ? 5.400 -11.808 -36.092 1.00 41.12 200 HIS A O 1
ATOM 1578 N N . ASN A 1 201 ? 4.479 -10.887 -34.234 1.00 42.34 201 ASN A N 1
ATOM 1579 C CA . ASN A 1 201 ? 4.048 -12.079 -33.487 1.00 42.34 201 ASN A CA 1
ATOM 1580 C C . ASN A 1 201 ? 5.159 -12.839 -32.736 1.00 42.34 201 ASN A C 1
ATOM 1582 O O . ASN A 1 201 ? 5.723 -13.808 -33.237 1.00 42.34 201 ASN A O 1
ATOM 1586 N N . HIS A 1 202 ? 5.371 -12.454 -31.473 1.00 32.69 202 HIS A N 1
ATOM 1587 C CA . HIS A 1 202 ? 5.734 -13.404 -30.418 1.00 32.69 202 HIS A CA 1
ATOM 1588 C C . HIS A 1 202 ? 5.188 -12.946 -29.051 1.00 32.69 202 HIS A C 1
ATOM 1590 O O . HIS A 1 202 ? 5.928 -12.461 -28.195 1.00 32.69 202 HIS A O 1
ATOM 1596 N N . GLU A 1 203 ? 3.895 -13.163 -28.812 1.00 36.50 203 GLU A N 1
ATOM 1597 C CA . GLU A 1 203 ? 3.454 -13.530 -27.462 1.00 36.50 203 GLU A CA 1
ATOM 1598 C C . GLU A 1 203 ? 3.590 -15.056 -27.317 1.00 36.50 203 GLU A C 1
ATOM 1600 O O . GLU A 1 203 ? 3.264 -15.776 -28.254 1.00 36.50 203 GLU A O 1
ATOM 1605 N N . LEU A 1 204 ? 4.133 -15.495 -26.170 1.00 32.78 204 LEU A N 1
ATOM 1606 C CA . LEU A 1 204 ? 3.685 -16.633 -25.33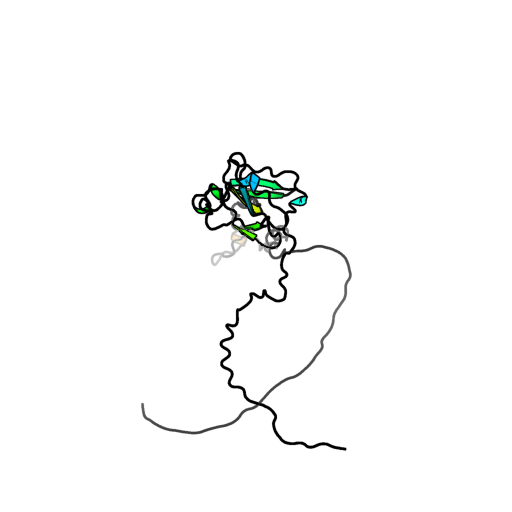6 1.00 32.78 204 LEU A CA 1
ATOM 1607 C C . LEU A 1 204 ? 3.139 -17.899 -26.065 1.00 32.78 204 LEU A C 1
ATOM 1609 O O . LEU A 1 204 ? 2.150 -17.815 -26.778 1.00 32.78 204 LEU A O 1
ATOM 1613 N N . THR A 1 205 ? 3.624 -19.135 -25.876 1.00 28.98 205 THR A N 1
ATOM 1614 C CA . THR A 1 205 ? 4.420 -19.782 -24.806 1.00 28.98 205 THR A CA 1
ATOM 1615 C C . THR A 1 205 ? 5.008 -21.129 -25.291 1.00 28.98 205 THR A C 1
ATOM 1617 O O . THR A 1 205 ? 4.509 -21.698 -26.251 1.00 28.98 205 THR A O 1
ATOM 1620 N N . GLU A 1 206 ? 6.013 -21.645 -24.561 1.00 32.00 206 GLU A N 1
ATOM 1621 C CA . GLU A 1 206 ? 6.368 -23.070 -24.310 1.00 32.00 206 GLU A CA 1
ATOM 1622 C C . GLU A 1 206 ? 6.448 -24.134 -25.449 1.00 32.00 206 GLU A C 1
ATOM 1624 O O . GLU A 1 206 ? 6.024 -23.986 -26.587 1.00 32.00 206 GLU A O 1
ATOM 1629 N N . SER A 1 207 ? 7.112 -25.251 -25.133 1.00 29.53 207 SER A N 1
ATOM 1630 C CA . SER A 1 207 ? 7.488 -26.360 -26.040 1.00 29.53 207 SER A CA 1
ATOM 1631 C C . SER A 1 207 ? 6.804 -27.680 -25.596 1.00 29.53 207 SER A C 1
ATOM 1633 O O . SER A 1 207 ? 6.088 -27.620 -24.597 1.00 29.53 207 SER A O 1
ATOM 1635 N N . PRO A 1 208 ? 7.005 -28.888 -26.197 1.00 35.81 208 PRO A N 1
ATOM 1636 C CA . PRO A 1 208 ? 7.770 -29.274 -27.399 1.00 35.81 208 PRO A CA 1
ATOM 1637 C C . PRO A 1 208 ? 7.091 -30.336 -28.336 1.00 35.81 208 PRO A C 1
ATOM 1639 O O . PRO A 1 208 ? 6.053 -30.918 -28.032 1.00 35.81 208 PRO A O 1
ATOM 1642 N N . SER A 1 209 ? 7.824 -30.749 -29.390 1.00 26.03 209 SER A N 1
ATOM 1643 C CA . SER A 1 209 ? 7.890 -32.129 -29.961 1.00 26.03 209 SER A CA 1
ATOM 1644 C C . SER A 1 209 ? 7.158 -32.522 -31.279 1.00 26.03 209 SER A C 1
ATOM 1646 O O . SER A 1 209 ? 6.351 -31.807 -31.855 1.00 26.03 209 SER A O 1
ATOM 1648 N N . LYS A 1 210 ? 7.605 -33.668 -31.824 1.00 30.16 210 LYS A N 1
ATOM 1649 C CA . LYS A 1 210 ? 7.608 -34.160 -33.225 1.00 30.16 210 LYS A CA 1
ATOM 1650 C C . LYS A 1 210 ? 6.283 -34.818 -33.688 1.00 30.16 210 LYS A C 1
ATOM 1652 O O . LYS A 1 210 ? 5.803 -35.663 -32.946 1.00 30.16 210 LYS A O 1
ATOM 1657 N N . HIS A 1 211 ? 5.854 -34.660 -34.963 1.00 27.81 211 HIS A N 1
ATOM 1658 C CA . HIS A 1 211 ? 5.844 -35.747 -35.998 1.00 27.81 211 HIS A CA 1
ATOM 1659 C C . HIS A 1 211 ? 5.123 -35.476 -37.362 1.00 27.81 211 HIS A C 1
ATOM 1661 O O . HIS A 1 211 ? 4.037 -34.924 -37.423 1.00 27.81 211 HIS A O 1
ATOM 1667 N N . LYS A 1 212 ? 5.716 -36.017 -38.451 1.00 29.75 212 LYS A N 1
ATOM 1668 C CA . LYS A 1 212 ? 5.138 -36.641 -39.690 1.00 29.75 212 LYS A CA 1
ATOM 1669 C C . LYS A 1 212 ? 3.833 -36.110 -40.370 1.00 29.75 212 LYS A C 1
ATOM 1671 O O . LYS A 1 212 ? 2.733 -36.502 -40.018 1.00 29.75 212 LYS A O 1
ATOM 1676 N N . LYS A 1 213 ? 4.012 -35.510 -41.562 1.00 31.61 213 LYS A N 1
ATOM 1677 C CA . LYS A 1 213 ? 3.680 -36.053 -42.920 1.00 31.61 213 LYS A CA 1
ATOM 1678 C C . LYS A 1 213 ? 2.307 -36.751 -43.183 1.00 31.61 213 LYS A C 1
ATOM 1680 O O . LYS A 1 213 ? 2.211 -37.947 -42.935 1.00 31.61 213 LYS A O 1
ATOM 1685 N N . HIS A 1 214 ? 1.372 -36.089 -43.897 1.00 27.38 214 HIS A N 1
ATOM 1686 C CA . HIS A 1 214 ? 0.481 -36.596 -44.998 1.00 27.38 214 HIS A CA 1
ATOM 1687 C C . HIS A 1 214 ? -0.435 -35.441 -45.514 1.00 27.38 214 HIS A C 1
ATOM 1689 O O . HIS A 1 214 ? -0.806 -34.586 -44.726 1.00 27.38 214 HIS A O 1
ATOM 1695 N N . LYS A 1 215 ? -0.634 -35.171 -46.820 1.00 30.31 215 LYS A N 1
ATOM 1696 C CA . LYS A 1 215 ? -1.392 -35.850 -47.912 1.00 30.31 215 LYS A CA 1
ATOM 1697 C C . LYS A 1 215 ? -2.920 -35.557 -47.957 1.00 30.31 215 LYS A C 1
ATOM 1699 O O . LYS A 1 215 ? -3.685 -36.297 -47.364 1.00 30.31 215 LYS A O 1
ATOM 1704 N N . LYS A 1 216 ? -3.291 -34.575 -48.804 1.00 30.25 216 LYS A N 1
ATOM 1705 C CA . LYS A 1 216 ? -4.387 -34.528 -49.824 1.00 30.25 216 LYS A CA 1
ATOM 1706 C C . LYS A 1 216 ? -5.844 -34.957 -49.470 1.00 30.25 216 LYS A C 1
ATOM 1708 O O . LYS A 1 216 ? -6.052 -36.064 -49.001 1.00 30.25 216 LYS A O 1
ATOM 1713 N N . GLU A 1 217 ? -6.820 -34.179 -49.987 1.00 27.19 217 GLU A N 1
ATOM 1714 C CA . GLU A 1 217 ? -8.281 -34.480 -50.143 1.00 27.19 217 GLU A CA 1
ATOM 1715 C C . GLU A 1 217 ? -9.150 -34.450 -48.843 1.00 27.19 217 GLU A C 1
ATOM 1717 O O . GLU A 1 217 ? -8.618 -34.695 -47.774 1.00 27.19 217 GLU A O 1
ATOM 1722 N N . LYS A 1 218 ? -10.477 -34.156 -48.803 1.00 30.91 218 LYS A N 1
ATOM 1723 C CA . LYS A 1 218 ? -11.467 -33.581 -49.766 1.00 30.91 218 LYS A CA 1
ATOM 1724 C C . LYS A 1 218 ? -12.886 -33.440 -49.138 1.00 30.91 218 LYS A C 1
ATOM 1726 O O . LYS A 1 218 ? -13.471 -34.442 -48.765 1.00 30.91 218 LYS A O 1
ATOM 1731 N N . LYS A 1 219 ? -13.470 -32.229 -49.174 1.00 32.25 219 LYS A N 1
ATOM 1732 C CA . LYS A 1 219 ? -14.909 -31.879 -49.387 1.00 32.25 219 LYS A CA 1
ATOM 1733 C C . LYS A 1 219 ? -16.055 -32.672 -48.690 1.00 32.25 219 LYS A C 1
ATOM 1735 O O . LYS A 1 219 ? -16.476 -33.701 -49.209 1.00 32.25 219 LYS A O 1
ATOM 1740 N N . GLU A 1 220 ? -16.773 -31.995 -47.784 1.00 28.77 220 GLU A N 1
ATOM 1741 C CA . GLU A 1 220 ? -18.229 -32.130 -47.495 1.00 28.77 220 GLU A CA 1
ATOM 1742 C C . GLU A 1 220 ? -18.813 -30.685 -47.392 1.00 28.77 220 GLU A C 1
ATOM 1744 O O . GLU A 1 220 ? -18.078 -29.792 -46.984 1.00 28.77 220 GLU A O 1
ATOM 1749 N N . LYS A 1 221 ? -19.966 -30.245 -47.950 1.00 35.19 221 LYS A N 1
ATOM 1750 C CA . LYS A 1 221 ? -21.401 -30.620 -47.769 1.00 35.19 221 LYS A CA 1
ATOM 1751 C C . LYS A 1 221 ? -21.795 -30.615 -46.274 1.00 35.19 221 LYS A C 1
ATOM 1753 O O . LYS A 1 221 ? -21.077 -31.204 -45.495 1.00 35.19 221 LYS A O 1
ATOM 1758 N N . LYS A 1 222 ? -22.890 -30.018 -45.776 1.00 30.88 222 LYS A N 1
ATOM 1759 C CA . LYS A 1 222 ? -24.216 -29.569 -46.298 1.00 30.88 222 LYS A CA 1
ATOM 1760 C C . LYS A 1 222 ? -24.789 -28.529 -45.270 1.00 30.88 222 LYS A C 1
ATOM 1762 O O . LYS A 1 222 ? -24.108 -28.292 -44.286 1.00 30.88 222 LYS A O 1
ATOM 1767 N N . ASP A 1 223 ? -25.961 -27.877 -45.329 1.00 33.44 223 ASP A N 1
ATOM 1768 C CA . ASP A 1 223 ? -27.131 -27.776 -46.232 1.00 33.44 223 ASP A CA 1
ATOM 1769 C C . ASP A 1 223 ? -27.792 -26.362 -46.048 1.00 33.44 223 ASP A C 1
ATOM 1771 O O . ASP A 1 223 ? -27.230 -25.502 -45.382 1.00 33.44 223 ASP A O 1
ATOM 1775 N N . L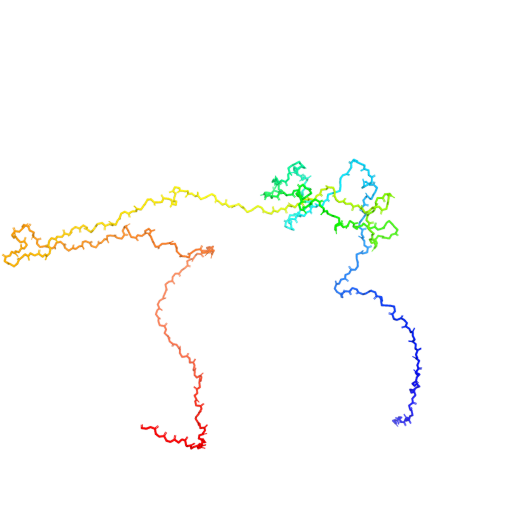YS A 1 224 ? -28.977 -26.148 -46.642 1.00 36.41 224 LYS A N 1
ATOM 1776 C CA . LYS A 1 22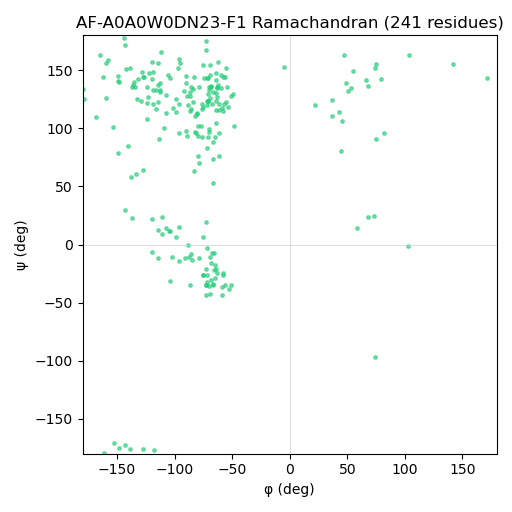4 ? -30.127 -25.235 -46.330 1.00 36.41 224 LYS A CA 1
ATOM 1777 C C . LYS A 1 224 ? -30.124 -24.381 -45.036 1.00 36.41 224 LYS A C 1
ATOM 1779 O O . LYS A 1 224 ? -29.684 -24.836 -43.994 1.00 36.41 224 LYS A O 1
ATOM 1784 N N . LYS A 1 225 ? -30.788 -23.216 -44.969 1.00 32.62 225 LYS A N 1
ATOM 1785 C CA . LYS A 1 225 ? -31.934 -22.632 -45.734 1.00 32.62 225 LYS A CA 1
ATOM 1786 C C . LYS A 1 225 ? -31.667 -21.097 -45.900 1.00 32.62 225 LYS A C 1
ATOM 1788 O O . LYS A 1 225 ? -30.562 -20.673 -45.599 1.00 32.62 225 LYS A O 1
ATOM 1793 N N . ASP A 1 226 ? -32.517 -20.188 -46.397 1.00 34.25 226 ASP A N 1
ATOM 1794 C CA . ASP A 1 226 ? -33.924 -20.217 -46.834 1.00 34.25 226 ASP A CA 1
ATOM 1795 C C . ASP A 1 226 ? -34.207 -19.209 -47.982 1.00 34.25 226 ASP A C 1
ATOM 1797 O O . ASP A 1 226 ? -33.275 -18.600 -48.511 1.00 34.25 226 ASP A O 1
ATOM 1801 N N . LYS A 1 227 ? -35.472 -19.042 -48.416 1.00 37.47 227 LYS A N 1
ATOM 1802 C CA . LYS A 1 227 ? -35.867 -18.113 -49.501 1.00 37.47 227 LYS A CA 1
ATOM 1803 C C . LYS A 1 227 ? -37.366 -17.746 -49.456 1.00 37.47 227 LYS A C 1
ATOM 1805 O O . LYS A 1 227 ? -38.162 -18.590 -49.061 1.00 37.47 227 LYS A O 1
ATOM 1810 N N . LYS A 1 228 ? -37.728 -16.584 -50.044 1.00 35.09 228 LYS A N 1
ATOM 1811 C CA . LYS A 1 228 ? -39.104 -16.082 -50.348 1.00 35.09 228 LYS A CA 1
ATOM 1812 C C . LYS A 1 228 ? -39.913 -15.563 -49.127 1.00 35.09 228 LYS A C 1
ATOM 1814 O O . LYS A 1 228 ? -39.599 -15.917 -48.004 1.00 35.09 228 LYS A O 1
ATOM 1819 N N . ASP A 1 229 ? -40.908 -14.672 -49.274 1.00 36.19 229 ASP A N 1
ATOM 1820 C CA . ASP A 1 229 ? -41.723 -14.359 -50.469 1.00 36.19 229 ASP A CA 1
ATOM 1821 C C . ASP A 1 229 ? -42.117 -12.867 -50.675 1.00 36.19 229 ASP A C 1
ATOM 1823 O O . ASP A 1 229 ? -41.884 -12.016 -49.822 1.00 36.19 229 ASP A O 1
ATOM 1827 N N . LYS A 1 230 ? -42.708 -12.558 -51.846 1.00 42.44 230 LYS A N 1
ATOM 1828 C CA . LYS A 1 230 ? -43.262 -11.236 -52.247 1.00 42.44 230 LYS A CA 1
ATOM 1829 C C . LYS A 1 230 ? -44.785 -11.154 -52.030 1.00 42.44 230 LYS A C 1
ATOM 1831 O O . LYS A 1 230 ? -45.436 -12.167 -52.269 1.00 42.44 230 LYS A O 1
ATOM 1836 N N . LYS A 1 231 ? -45.317 -9.933 -51.793 1.00 33.59 231 LYS A N 1
ATOM 1837 C CA . LYS A 1 231 ? -46.670 -9.352 -52.106 1.00 33.59 231 LYS A CA 1
ATOM 1838 C C . LYS A 1 231 ? -47.155 -8.435 -50.956 1.00 33.59 231 LYS A C 1
ATOM 1840 O O . LYS A 1 231 ? -46.700 -8.617 -49.840 1.00 33.59 231 LYS A O 1
ATOM 1845 N N . ASP A 1 232 ? -48.032 -7.435 -51.123 1.00 39.03 232 ASP A N 1
ATOM 1846 C CA . ASP A 1 232 ? -48.781 -6.947 -52.297 1.00 39.03 232 ASP A CA 1
ATOM 1847 C C . ASP A 1 232 ? -49.041 -5.416 -52.208 1.00 39.03 232 ASP A C 1
ATOM 1849 O O . ASP A 1 232 ? -49.364 -4.880 -51.153 1.00 39.03 232 ASP A O 1
ATOM 1853 N N . LYS A 1 233 ? -48.931 -4.740 -53.356 1.00 37.88 233 LYS A N 1
ATOM 1854 C CA . LYS A 1 233 ? -49.837 -3.710 -53.916 1.00 37.88 233 LYS A CA 1
ATOM 1855 C C . LYS A 1 233 ? -50.798 -2.916 -52.983 1.00 37.88 233 LYS A C 1
ATOM 1857 O O . LYS A 1 233 ? -51.796 -3.461 -52.516 1.00 37.88 233 LYS A O 1
ATOM 1862 N N . LYS A 1 234 ? -50.659 -1.576 -52.932 1.00 36.53 234 LYS A N 1
ATOM 1863 C CA . LYS A 1 234 ? -51.809 -0.647 -52.776 1.00 36.53 234 LYS A CA 1
ATOM 1864 C C . LYS A 1 234 ? -51.592 0.700 -53.491 1.00 36.53 234 LYS A C 1
ATOM 1866 O O . LYS A 1 234 ? -50.493 1.241 -53.492 1.00 36.53 234 LYS A O 1
ATOM 1871 N N . ASP A 1 235 ? -52.657 1.192 -54.121 1.00 37.69 235 ASP A N 1
ATOM 1872 C CA . ASP A 1 235 ? -52.697 2.285 -55.107 1.00 37.69 235 ASP A CA 1
ATOM 1873 C C . ASP A 1 235 ? -53.041 3.686 -54.544 1.00 37.69 235 ASP A C 1
ATOM 1875 O O . ASP A 1 235 ? -53.780 3.787 -53.567 1.00 37.69 235 ASP A O 1
ATOM 1879 N N . LYS A 1 236 ? -52.666 4.729 -55.322 1.00 36.56 236 LYS A N 1
ATOM 1880 C CA . LYS A 1 236 ? -53.207 6.123 -55.379 1.00 36.56 236 LYS A CA 1
ATOM 1881 C C . LYS A 1 236 ? -52.972 7.029 -54.144 1.00 36.56 236 LYS A C 1
ATOM 1883 O O . LYS A 1 236 ? -53.233 6.642 -53.017 1.00 36.56 236 LYS A O 1
ATOM 1888 N N . LYS A 1 237 ? -52.591 8.314 -54.308 1.00 35.88 237 LYS A N 1
ATOM 1889 C CA . LYS A 1 237 ? -53.469 9.365 -54.882 1.00 35.88 237 LYS A CA 1
ATOM 1890 C C . LYS A 1 237 ? -52.763 10.706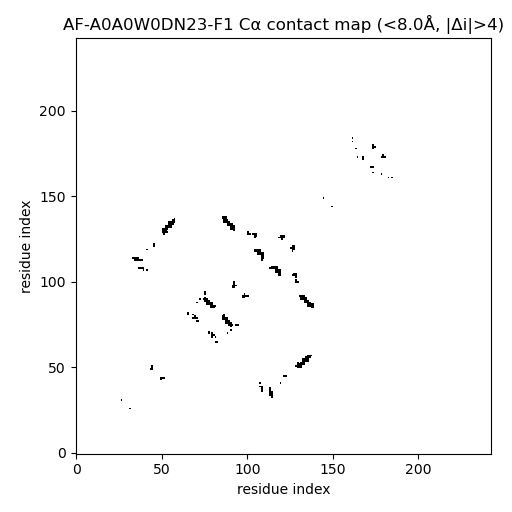 -55.258 1.00 35.88 237 LYS A C 1
ATOM 1892 O O . LYS A 1 237 ? -52.477 11.506 -54.384 1.00 35.88 237 LYS A O 1
ATOM 1897 N N . SER A 1 238 ? -52.649 10.959 -56.573 1.00 34.06 238 SER A N 1
ATOM 1898 C CA . SER A 1 238 ? -52.831 12.232 -57.338 1.00 34.06 238 SER A CA 1
ATOM 1899 C C . SER A 1 238 ? -52.098 13.568 -57.042 1.00 34.06 238 SER A C 1
ATOM 1901 O O . SER A 1 238 ? -52.039 13.993 -55.895 1.00 34.06 238 SER A O 1
ATOM 1903 N N . LYS A 1 239 ? -51.895 14.328 -58.149 1.00 34.16 239 LYS A N 1
ATOM 1904 C CA . LYS A 1 239 ? -51.717 15.805 -58.307 1.00 34.16 239 LYS A CA 1
ATOM 1905 C C . LYS A 1 239 ? -50.322 16.395 -57.989 1.00 34.16 239 LYS A C 1
ATOM 1907 O O . LYS A 1 239 ? -49.698 15.961 -57.037 1.00 34.16 239 LYS A O 1
ATOM 1912 N N . ASP A 1 240 ? -49.798 17.395 -58.720 1.00 35.78 240 ASP A N 1
ATOM 1913 C CA . ASP A 1 240 ? -50.236 18.058 -59.977 1.00 35.78 240 ASP A CA 1
ATOM 1914 C C . ASP A 1 240 ? -49.042 18.751 -60.699 1.00 35.78 240 ASP A C 1
ATOM 1916 O O . ASP A 1 240 ? -48.077 19.118 -60.041 1.00 35.78 240 ASP A O 1
ATOM 1920 N N . LYS A 1 241 ? -49.187 18.997 -62.013 1.00 34.22 241 LYS A N 1
ATOM 1921 C CA . LYS A 1 241 ? -48.546 20.032 -62.878 1.00 34.22 241 LYS A CA 1
ATOM 1922 C C . LYS A 1 241 ? -47.020 20.264 -62.998 1.00 34.22 241 LYS A C 1
ATOM 1924 O O . LYS A 1 241 ? -46.343 20.657 -62.059 1.00 34.22 241 LYS A O 1
ATOM 1929 N N . SER A 1 242 ? -46.647 20.402 -64.283 1.00 33.44 242 SER A N 1
ATOM 1930 C CA . SER A 1 242 ? -45.603 21.271 -64.881 1.00 33.44 242 SER A CA 1
ATOM 1931 C C . SER A 1 242 ? -44.131 20.980 -64.534 1.00 33.44 242 SER A C 1
ATOM 1933 O O . SER A 1 242 ? -43.807 20.653 -63.403 1.00 33.44 242 SER A O 1
ATOM 1935 N N . LYS A 1 243 ? -43.192 21.111 -65.476 1.00 34.81 243 LYS A N 1
ATOM 1936 C CA . LYS A 1 243 ? -43.208 21.922 -66.708 1.00 34.81 243 LYS A CA 1
ATOM 1937 C C . LYS A 1 243 ? -42.448 21.228 -67.839 1.00 34.81 243 LYS A C 1
ATOM 1939 O O . LYS A 1 243 ? -41.503 20.485 -67.505 1.00 34.81 243 LYS A O 1
#

Foldseek 3Di:
DDDDDDDDPDPPPPDPPPPVPPPPDDDPPPDDQDQAADADPLVVLADPPDFAEAEADPPPADPVPFPDWPDDPVDQWDWTDRPHAIWIKGFQCPDPVSVDPVVDWDWGQDPVGNRDTDTRAYPVRDGDDGPIYMYIGHDDDDDDDPPVVVPDPDDDDDDQPPDDDPDDPPPDDCVNVPHDDDPDRPDDDCVVVPPPPDPDDDDDDDDDDDDDDDDDDDDDDDDDDDDDDDDDDDDDDDDDDDD

Mean predicted aligned error: 19.53 Å

Sequence (243 aa):
MSKIDRLSKEYVSDSDSDDEVVAKYQPPSDYKQCKHLKSFPVSELKGDNKELWLLKVPANIDISQLKSLPLDTDATVSTVELGSKNFNVLQNTSTQEGSDNTNLSLLIPSEKKKETLKVATSKDNKSVYFDRVFTISETARIPSIDIEKVKVPRKDVPKVEGLITRHFATGYDAKDFGIEEVVAPKKRSKSDADEDISRHNHELTESPSKHKKHKKEKKEKKDKKDKKDKKDKKDKKSKDKSK

pLDDT: mean 73.07, std 23.98, range [26.03, 96.75]